Protein AF-A0A0K0DNY0-F1 (afdb_monomer_lite)

Foldseek 3Di:
DDPPPDPPLPLVVLPDLWDWDWDQDPVPGIDTDDIPPPPRDDDPVRRLVCSVQLDAPDCPPPDQKDKAKKKDFGPDLDDDPLLVVQQVFAQLLPHDRSRMDMGIYIDGHDDDPDPDCVVVVVVVVVVLSVQQSVQSSPADRDDAPDWGFGDGPNDTDTDHHHGNPDDPQDDDDDDDDRCVVSLVQSLLPPDHDPFEEISEDDCSDPCLVVQLDPPDQHGPYHYNYDDLVVCQSNVVHQKDFFDDDPPVPPDPDPDPPPQEDECPSDRPPDDGHMYGPDDDPDDDDPVLVVVVVVPDDSNSSSVVSNVVSVVVCVVVVVVVVVVDDDPVPDDPPDDPPPDDD

Sequence (341 aa):
MAGKDWPPWERFNEWVHSICVVTFDLELGQALEVIYPGDAVLSTQEKTNICYLAFPDSNSGTTKDANFHFRIRRGTAEMTPSQATLLERLSPSMSFDPRYLYGFVHFRQQKDPSIHFLPFCLWSSISRTYLACHDIDQWPSPCAGEQLSLPLLGFLLRIRIPCQADLPLDRHSVHERKVFLDALVSLITPLKYYNDYRPFFTIHDSEFKEYSAKGRAPPRVILGVTNPFFIKALDHWPHILKVGDTVESTDGHDRQEKTRRHWDGRTLDTKAGLYTHFKTFLNKDKSVAKKLLKGVQCNILRRHFLELTQSFMIPLERYLSSLMPLKKEMSPFKVRSYLFI

InterPro domains:
  IPR024224 DENND6 [PTHR13677] (183-334)
  IPR037516 Tripartite DENN domain [PS50211] (17-341)

Radius of gyration: 24.08 Å; chains: 1; bounding box: 80×44×73 Å

Structure (mmCIF, N/CA/C/O backbone):
data_AF-A0A0K0DNY0-F1
#
_entry.id   AF-A0A0K0DNY0-F1
#
loop_
_atom_site.group_PDB
_atom_site.id
_atom_site.type_symbol
_atom_site.label_atom_id
_atom_site.label_alt_id
_atom_site.label_comp_id
_atom_site.label_asym_id
_atom_site.label_entity_id
_atom_site.label_seq_id
_atom_site.pdbx_PDB_ins_code
_atom_site.Cartn_x
_atom_site.Cartn_y
_atom_site.Cartn_z
_atom_site.occupancy
_atom_site.B_iso_or_equiv
_atom_site.auth_seq_id
_atom_site.auth_comp_id
_atom_site.auth_asym_id
_atom_site.auth_atom_id
_atom_site.pdbx_PDB_model_num
ATOM 1 N N . MET A 1 1 ? -12.315 -7.360 -42.061 1.00 35.12 1 MET A N 1
ATOM 2 C CA . MET A 1 1 ? -12.331 -7.279 -40.586 1.00 35.12 1 MET A CA 1
ATOM 3 C C . MET A 1 1 ? -11.099 -6.490 -40.192 1.00 35.12 1 MET A C 1
ATOM 5 O O . MET A 1 1 ? -10.005 -7.010 -40.343 1.00 35.12 1 MET A O 1
ATOM 9 N N . ALA A 1 2 ? -11.259 -5.206 -39.867 1.00 37.22 2 ALA A N 1
ATOM 10 C CA . ALA A 1 2 ? -10.136 -4.355 -39.488 1.00 37.22 2 ALA A CA 1
ATOM 11 C C . ALA A 1 2 ? -9.551 -4.879 -38.171 1.00 37.22 2 ALA A C 1
ATOM 13 O O . ALA A 1 2 ? -10.283 -4.989 -37.185 1.00 37.22 2 ALA A O 1
ATOM 14 N N . GLY A 1 3 ? -8.273 -5.260 -38.180 1.00 41.81 3 GLY A N 1
ATOM 15 C CA . GLY A 1 3 ? -7.534 -5.506 -36.951 1.00 41.81 3 GLY A CA 1
ATOM 16 C C . GLY A 1 3 ? -7.571 -4.221 -36.137 1.00 41.81 3 GLY A C 1
ATOM 17 O O . GLY A 1 3 ? -7.207 -3.163 -36.643 1.00 41.81 3 GLY A O 1
ATOM 18 N N . LYS A 1 4 ? -8.098 -4.276 -34.912 1.00 43.81 4 LYS A N 1
ATOM 19 C CA . LYS A 1 4 ? -7.830 -3.212 -33.948 1.00 43.81 4 LYS A CA 1
ATOM 20 C C . LYS A 1 4 ? -6.340 -3.313 -33.642 1.00 43.81 4 LYS A C 1
ATOM 22 O O . LYS A 1 4 ? -5.958 -4.156 -32.835 1.00 43.81 4 LYS A O 1
ATOM 27 N N . ASP A 1 5 ? -5.531 -2.513 -34.329 1.00 51.44 5 ASP A N 1
ATOM 28 C CA . ASP A 1 5 ? -4.156 -2.251 -33.924 1.00 51.44 5 ASP A CA 1
ATOM 29 C C . ASP A 1 5 ? -4.243 -1.556 -32.567 1.00 51.44 5 ASP A C 1
ATOM 31 O O . ASP A 1 5 ? -4.587 -0.380 -32.450 1.00 51.44 5 ASP A O 1
ATOM 35 N N . TRP A 1 6 ? -4.086 -2.360 -31.526 1.00 51.22 6 TRP A N 1
ATOM 36 C CA . TRP A 1 6 ? -4.032 -1.903 -30.153 1.00 51.22 6 TRP A CA 1
ATOM 37 C C . TRP A 1 6 ? -2.743 -1.080 -30.003 1.00 51.22 6 TRP A C 1
ATOM 39 O O . TRP A 1 6 ? -1.699 -1.528 -30.493 1.00 51.22 6 TRP A O 1
ATOM 49 N N . PRO A 1 7 ? -2.769 0.120 -29.399 1.00 65.50 7 PRO A N 1
ATOM 50 C CA . PRO A 1 7 ? -1.541 0.807 -29.028 1.00 65.50 7 PRO A CA 1
ATOM 51 C C . PRO A 1 7 ? -0.632 -0.134 -28.214 1.00 65.50 7 PRO A C 1
ATOM 53 O O . PRO A 1 7 ? -1.125 -0.987 -27.466 1.00 65.50 7 PRO A O 1
ATOM 56 N N . PRO A 1 8 ? 0.698 -0.025 -28.380 1.00 72.50 8 PRO A N 1
ATOM 57 C CA . PRO A 1 8 ? 1.635 -0.921 -27.713 1.00 72.50 8 PRO A CA 1
ATOM 58 C C . PRO A 1 8 ? 1.414 -0.882 -26.194 1.00 72.50 8 PRO A C 1
ATOM 60 O O . PRO A 1 8 ? 1.200 0.189 -25.634 1.00 72.50 8 PRO A O 1
ATOM 63 N N . TRP A 1 9 ? 1.452 -2.046 -25.539 1.00 82.62 9 TRP A N 1
ATOM 64 C CA . TRP A 1 9 ? 1.353 -2.195 -24.078 1.00 82.62 9 TRP A CA 1
ATOM 65 C C . TRP A 1 9 ? 0.009 -1.833 -23.428 1.00 82.62 9 TRP A C 1
ATOM 67 O O . TRP A 1 9 ? -0.092 -1.811 -22.198 1.00 82.62 9 TRP A O 1
ATOM 77 N N . GLU A 1 10 ? -1.059 -1.559 -24.185 1.00 80.25 10 GLU A N 1
ATOM 78 C CA . GLU A 1 10 ? -2.330 -1.182 -23.551 1.00 80.25 10 GLU A CA 1
ATOM 79 C C . GLU A 1 10 ? -2.952 -2.359 -22.757 1.00 80.25 10 GLU A C 1
ATOM 81 O O . GLU A 1 10 ? -3.604 -2.112 -21.746 1.00 80.25 10 GLU A O 1
ATOM 86 N N . ARG A 1 11 ? -2.679 -3.633 -23.103 1.00 84.50 11 ARG A N 1
ATOM 87 C CA . ARG A 1 11 ? -3.141 -4.793 -22.306 1.00 84.50 11 ARG A CA 1
ATOM 88 C C . ARG A 1 11 ? -2.287 -4.996 -21.067 1.00 84.50 11 ARG A C 1
ATOM 90 O O . ARG A 1 11 ? -2.818 -5.304 -20.001 1.00 84.50 11 ARG A O 1
ATOM 97 N N . PHE A 1 12 ? -0.981 -4.768 -21.185 1.00 86.88 12 PHE A N 1
ATOM 98 C CA . PHE A 1 12 ? -0.081 -4.734 -20.040 1.00 86.88 12 PHE A CA 1
ATOM 99 C C . PHE A 1 12 ? -0.588 -3.756 -18.968 1.00 86.88 12 PHE A C 1
ATOM 101 O O . PHE A 1 12 ? -0.708 -4.138 -17.802 1.00 86.88 12 PHE A O 1
ATOM 108 N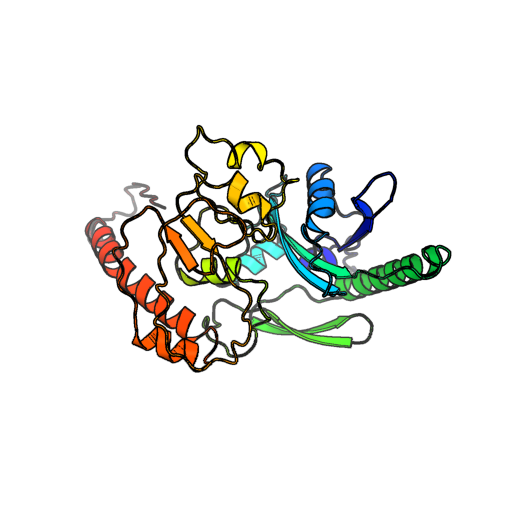 N . ASN A 1 13 ? -0.992 -2.548 -19.379 1.00 84.62 13 ASN A N 1
ATOM 109 C CA . ASN A 1 13 ? -1.492 -1.494 -18.489 1.00 84.62 13 ASN A CA 1
ATOM 110 C C . ASN A 1 13 ? -2.793 -1.854 -17.745 1.00 84.62 13 ASN A C 1
ATOM 112 O O . ASN A 1 13 ? -3.116 -1.226 -16.733 1.00 84.62 13 ASN A O 1
ATOM 116 N N . GLU A 1 14 ? -3.546 -2.861 -18.202 1.00 84.62 14 GLU A N 1
ATOM 117 C CA . GLU A 1 14 ? -4.713 -3.370 -17.468 1.00 84.62 14 GLU A CA 1
ATOM 118 C C . GLU A 1 14 ? -4.319 -4.203 -16.242 1.00 84.62 14 GLU A C 1
ATOM 120 O O . GLU A 1 14 ? -5.083 -4.279 -15.278 1.00 84.62 14 GLU A O 1
ATOM 125 N N . TRP A 1 15 ? -3.132 -4.812 -16.266 1.00 85.31 15 TRP A N 1
ATOM 126 C CA . TRP A 1 15 ? -2.630 -5.691 -15.211 1.00 85.31 15 TRP A CA 1
ATOM 127 C C . TRP A 1 15 ? -1.591 -5.016 -14.319 1.00 85.31 15 TRP A C 1
ATOM 129 O O . TRP A 1 15 ? -1.625 -5.178 -13.097 1.00 85.31 15 TRP A O 1
ATOM 139 N N . VAL A 1 16 ? -0.651 -4.285 -14.916 1.00 88.12 16 VAL A N 1
ATOM 140 C CA . VAL A 1 16 ? 0.508 -3.698 -14.238 1.00 88.12 16 VAL A CA 1
ATOM 141 C C . VAL A 1 16 ? 0.790 -2.321 -14.836 1.00 88.12 16 VAL A C 1
ATOM 143 O O . VAL A 1 16 ? 0.801 -2.165 -16.046 1.00 88.12 16 VAL A O 1
ATOM 146 N N . HIS A 1 17 ? 1.050 -1.313 -13.996 1.00 87.50 17 HIS A N 1
ATOM 147 C CA . HIS A 1 17 ? 1.423 0.028 -14.481 1.00 87.50 17 HIS A CA 1
ATOM 148 C C . HIS A 1 17 ? 2.841 0.050 -15.055 1.00 87.50 17 HIS A C 1
ATOM 150 O O . HIS A 1 17 ? 3.074 0.538 -16.153 1.00 87.50 17 HIS A O 1
ATOM 156 N N . SER A 1 18 ? 3.807 -0.470 -14.296 1.00 89.25 18 SER A N 1
ATOM 157 C CA . SER A 1 18 ? 5.187 -0.614 -14.749 1.00 89.25 18 SER A CA 1
ATOM 158 C C . SER A 1 18 ? 5.951 -1.635 -13.908 1.00 89.25 18 SER A C 1
ATOM 160 O O . SER A 1 18 ? 5.644 -1.852 -12.735 1.00 89.25 18 SER A O 1
ATOM 162 N N . ILE A 1 19 ? 6.995 -2.217 -14.490 1.00 89.88 19 ILE A N 1
ATOM 163 C CA . ILE A 1 19 ? 8.023 -2.991 -13.800 1.00 89.88 19 ILE A CA 1
ATOM 164 C C . ILE A 1 19 ? 9.296 -2.149 -13.763 1.00 89.88 19 ILE A C 1
ATOM 166 O O . ILE A 1 19 ? 9.781 -1.684 -14.793 1.00 89.88 19 ILE A O 1
ATOM 170 N N . CYS A 1 20 ? 9.831 -1.959 -12.562 1.00 89.62 20 CYS A N 1
ATOM 171 C CA . CYS A 1 20 ? 11.004 -1.133 -12.313 1.00 89.62 20 CYS A CA 1
ATOM 172 C C . CYS A 1 20 ? 12.161 -2.004 -11.816 1.00 89.62 20 CYS A C 1
ATOM 174 O O . CYS A 1 20 ? 11.976 -2.810 -10.903 1.00 89.62 20 CYS A O 1
ATOM 176 N N . VAL A 1 21 ? 13.353 -1.816 -12.383 1.00 87.00 21 VAL A N 1
ATOM 177 C CA . VAL A 1 21 ? 14.598 -2.410 -11.881 1.00 87.00 21 VAL A CA 1
ATOM 178 C C . VAL A 1 21 ? 15.378 -1.319 -11.166 1.00 87.00 21 VAL A C 1
ATOM 180 O O . VAL A 1 21 ? 15.741 -0.312 -11.775 1.00 87.00 21 VAL A O 1
ATOM 183 N N . VAL A 1 22 ? 15.596 -1.511 -9.868 1.00 87.25 22 VAL A N 1
ATOM 184 C CA . VAL A 1 22 ? 16.314 -0.565 -9.012 1.00 87.25 22 VAL A CA 1
ATOM 185 C C . VAL A 1 22 ? 17.598 -1.224 -8.527 1.00 87.25 22 VAL A C 1
ATOM 187 O O . VAL A 1 22 ? 17.572 -2.354 -8.034 1.00 87.25 22 VAL A O 1
ATOM 190 N N . THR A 1 23 ? 18.711 -0.516 -8.660 1.00 85.25 23 THR A N 1
ATOM 191 C CA . THR A 1 23 ? 20.039 -0.958 -8.237 1.00 85.25 23 THR A CA 1
ATOM 192 C C . THR A 1 23 ? 20.622 0.000 -7.206 1.00 85.25 23 THR A C 1
ATOM 194 O O . THR A 1 23 ? 20.075 1.072 -6.942 1.00 85.25 23 THR A O 1
ATOM 197 N N . PHE A 1 24 ? 21.691 -0.432 -6.540 1.00 82.38 24 PHE A N 1
ATOM 198 C CA . PHE A 1 24 ? 22.427 0.407 -5.603 1.00 82.38 24 PHE A CA 1
ATOM 199 C C . PHE A 1 24 ? 23.771 0.768 -6.223 1.00 82.38 24 PHE A C 1
ATOM 201 O O . PHE A 1 24 ? 24.639 -0.091 -6.378 1.00 82.38 24 PHE A O 1
ATOM 208 N N . ASP A 1 25 ? 23.911 2.034 -6.576 1.00 80.38 25 ASP A N 1
ATOM 209 C CA . ASP A 1 25 ? 25.139 2.640 -7.053 1.00 80.38 25 ASP A CA 1
ATOM 210 C C . ASP A 1 25 ? 25.939 3.192 -5.859 1.00 80.38 25 ASP A C 1
ATOM 212 O O . ASP A 1 25 ? 25.371 3.736 -4.910 1.00 80.38 25 ASP A O 1
ATOM 216 N N . LEU A 1 26 ? 27.264 3.029 -5.874 1.00 78.31 26 LEU A N 1
ATOM 217 C CA . LEU A 1 26 ? 28.122 3.457 -4.763 1.00 78.31 26 LEU A CA 1
ATOM 218 C C . LEU A 1 26 ? 28.234 4.985 -4.639 1.00 78.31 26 LEU A C 1
ATOM 220 O O . LEU A 1 26 ? 28.488 5.478 -3.541 1.00 78.31 26 LEU A O 1
ATOM 224 N N . GLU A 1 27 ? 28.054 5.723 -5.733 1.00 78.88 27 GLU A N 1
ATOM 225 C CA . GLU A 1 27 ? 28.153 7.183 -5.780 1.00 78.88 27 GLU A CA 1
ATOM 226 C C . GLU A 1 27 ? 26.778 7.845 -5.631 1.00 78.88 27 GLU A C 1
ATOM 228 O O . GLU A 1 27 ? 26.637 8.833 -4.909 1.00 78.88 27 GLU A O 1
ATOM 233 N N . LEU A 1 28 ? 25.756 7.290 -6.291 1.00 78.56 28 LEU A N 1
ATOM 234 C CA . LEU A 1 28 ? 24.411 7.875 -6.351 1.00 78.56 28 LEU A CA 1
ATOM 235 C C . LEU A 1 28 ? 23.431 7.292 -5.318 1.00 78.56 28 LEU A C 1
ATOM 237 O O . LEU A 1 28 ? 22.398 7.904 -5.042 1.00 78.56 28 LEU A O 1
ATOM 241 N N . GLY A 1 29 ? 23.737 6.134 -4.727 1.00 85.12 29 GLY A N 1
ATOM 242 C CA . GLY A 1 29 ? 22.826 5.406 -3.843 1.00 85.12 29 GLY A CA 1
ATOM 243 C C . GLY A 1 29 ? 21.784 4.597 -4.621 1.00 85.12 29 GLY A C 1
ATOM 244 O O . GLY A 1 29 ? 22.099 3.941 -5.610 1.00 85.12 29 GLY A O 1
ATOM 245 N N . GLN A 1 30 ? 20.526 4.590 -4.169 1.00 86.25 30 GLN A N 1
ATOM 246 C CA . GLN A 1 30 ? 19.455 3.852 -4.849 1.00 86.25 30 GLN A CA 1
ATOM 247 C C . GLN A 1 30 ? 19.096 4.517 -6.186 1.00 86.25 30 GLN A C 1
ATOM 249 O O . GLN A 1 30 ? 18.586 5.639 -6.207 1.00 86.25 30 GLN A O 1
ATOM 254 N N . ALA A 1 31 ? 19.294 3.808 -7.295 1.00 85.56 31 ALA A N 1
ATOM 255 C CA . ALA A 1 31 ? 19.065 4.322 -8.639 1.00 85.56 31 ALA A CA 1
ATOM 256 C C . ALA A 1 31 ? 18.079 3.447 -9.420 1.00 85.56 31 ALA A C 1
ATOM 258 O O . ALA A 1 31 ? 18.154 2.218 -9.415 1.00 85.56 31 ALA A O 1
ATOM 259 N N . LEU A 1 32 ? 17.142 4.099 -10.109 1.00 87.81 32 LEU A N 1
ATOM 260 C CA . LEU A 1 32 ? 16.224 3.443 -11.033 1.00 87.81 32 LEU A CA 1
ATOM 261 C C . LEU A 1 32 ? 16.936 3.248 -12.367 1.00 87.81 32 LEU A C 1
ATOM 263 O O . LEU A 1 32 ? 17.223 4.219 -13.063 1.00 87.81 32 LEU A O 1
ATOM 267 N N . GLU A 1 33 ? 17.212 1.999 -12.712 1.00 84.62 33 GLU A N 1
ATOM 268 C CA . GLU A 1 33 ? 18.006 1.658 -13.888 1.00 84.62 33 GLU A CA 1
ATOM 269 C C . GLU A 1 33 ? 17.116 1.444 -15.115 1.00 84.62 33 GLU A C 1
ATOM 271 O O . GLU A 1 33 ? 17.423 1.911 -16.210 1.00 84.62 33 GLU A O 1
ATOM 276 N N . VAL A 1 34 ? 15.979 0.764 -14.925 1.00 84.25 34 VAL A N 1
ATOM 277 C CA . VAL A 1 34 ? 15.068 0.405 -16.017 1.00 84.25 34 VAL A CA 1
ATOM 278 C C . VAL A 1 34 ? 13.613 0.551 -15.586 1.00 84.25 34 VAL A C 1
ATOM 280 O O . VAL A 1 34 ? 13.241 0.167 -14.476 1.00 84.25 34 VAL A O 1
ATOM 283 N N . ILE A 1 35 ? 12.786 1.062 -16.499 1.00 87.44 35 ILE A N 1
ATOM 284 C CA . ILE A 1 35 ? 11.325 1.100 -16.398 1.00 87.44 35 ILE A CA 1
ATOM 285 C C . ILE A 1 35 ? 10.760 0.391 -17.627 1.00 87.44 35 ILE A C 1
ATOM 287 O O . ILE A 1 35 ? 11.147 0.707 -18.751 1.00 87.44 35 ILE A O 1
ATOM 291 N N . TYR A 1 36 ? 9.851 -0.553 -17.403 1.00 85.69 36 TYR A N 1
ATOM 292 C CA . TYR A 1 36 ? 9.089 -1.222 -18.450 1.00 85.69 36 TYR A CA 1
ATOM 293 C C . TYR A 1 36 ? 7.580 -1.102 -18.202 1.00 85.69 36 TYR A C 1
ATOM 295 O O . TYR A 1 36 ? 7.162 -1.245 -17.055 1.00 85.69 36 TYR A O 1
ATOM 303 N N . PRO A 1 37 ? 6.758 -0.923 -19.246 1.00 84.94 37 PRO A N 1
ATOM 304 C CA . PRO A 1 37 ? 7.152 -0.614 -20.619 1.00 84.94 37 PRO A CA 1
ATOM 305 C C . PRO A 1 37 ? 7.788 0.788 -20.710 1.00 84.94 37 PRO A C 1
ATOM 307 O O . PRO A 1 37 ? 7.650 1.603 -19.801 1.00 84.94 37 PRO A O 1
ATOM 310 N N . GLY A 1 38 ? 8.589 1.045 -21.749 1.00 75.00 38 GLY A N 1
ATOM 311 C CA . GLY A 1 38 ? 9.420 2.261 -21.831 1.00 75.00 38 GLY A CA 1
ATOM 312 C C . GLY A 1 38 ? 8.628 3.572 -21.959 1.00 75.00 38 GLY A C 1
ATOM 313 O O . GLY A 1 38 ? 9.162 4.649 -21.709 1.00 75.00 38 GLY A O 1
ATOM 314 N N . ASP A 1 39 ? 7.356 3.475 -22.327 1.00 79.50 39 ASP A N 1
ATOM 315 C CA . ASP A 1 39 ? 6.362 4.545 -22.387 1.00 79.50 39 ASP A CA 1
ATOM 316 C C . ASP A 1 39 ? 5.593 4.735 -21.066 1.00 79.50 39 ASP A C 1
ATOM 318 O O . ASP A 1 39 ? 4.767 5.644 -20.962 1.00 79.50 39 ASP A O 1
ATOM 322 N N . ALA A 1 40 ? 5.878 3.931 -20.034 1.00 82.12 40 ALA A N 1
ATOM 323 C CA . ALA A 1 40 ? 5.255 4.081 -18.729 1.00 82.12 40 ALA A CA 1
ATOM 324 C C . ALA A 1 40 ? 5.568 5.457 -18.122 1.00 82.12 40 ALA A C 1
ATOM 326 O O . ALA A 1 40 ? 6.716 5.817 -17.833 1.00 82.12 40 ALA A O 1
ATOM 327 N N . VAL A 1 41 ? 4.511 6.231 -17.877 1.00 83.25 41 VAL A N 1
ATOM 328 C CA . VAL A 1 41 ? 4.621 7.573 -17.310 1.00 83.25 41 VAL A CA 1
ATOM 329 C C . VAL A 1 41 ? 4.679 7.475 -15.787 1.00 83.25 41 VAL A C 1
ATOM 331 O O . VAL A 1 41 ? 3.723 7.057 -15.133 1.00 83.25 41 VAL A O 1
ATOM 334 N N . LEU A 1 42 ? 5.816 7.880 -15.222 1.00 86.94 42 LEU A N 1
ATOM 335 C CA . LEU A 1 42 ? 6.022 8.072 -13.786 1.00 86.94 42 LEU A CA 1
ATOM 336 C C . LEU A 1 42 ? 6.604 9.467 -13.554 1.00 86.94 42 LEU A C 1
ATOM 338 O O . LEU A 1 42 ? 7.586 9.854 -14.198 1.00 86.94 42 LEU A O 1
ATOM 342 N N . SER A 1 43 ? 6.021 10.216 -12.623 1.00 89.06 43 SER A N 1
ATOM 343 C CA . SER A 1 43 ? 6.550 11.512 -12.198 1.00 89.06 43 SER A CA 1
ATOM 344 C C . SER A 1 43 ? 7.905 11.359 -11.502 1.00 89.06 43 SER A C 1
ATOM 346 O O . SER A 1 43 ? 8.241 10.301 -10.966 1.00 89.06 43 SER A O 1
ATOM 348 N N . THR A 1 44 ? 8.690 12.438 -11.459 1.00 88.69 44 THR A N 1
ATOM 349 C CA . THR A 1 44 ? 9.989 12.444 -10.768 1.00 88.69 44 THR A CA 1
ATOM 350 C C . THR A 1 44 ? 9.850 12.040 -9.299 1.00 88.69 44 THR A C 1
ATOM 352 O O . THR A 1 44 ? 10.656 11.260 -8.806 1.00 88.69 44 THR A O 1
ATOM 355 N N . GLN A 1 45 ? 8.794 12.497 -8.617 1.00 87.69 45 GLN A N 1
ATOM 356 C CA . GLN A 1 45 ? 8.542 12.129 -7.223 1.00 87.69 45 GLN A CA 1
ATOM 357 C C . GLN A 1 45 ? 8.211 10.638 -7.069 1.00 87.69 45 GLN A C 1
ATOM 359 O O . GLN A 1 45 ? 8.707 9.999 -6.145 1.00 87.69 45 GLN A O 1
ATOM 364 N N . GLU A 1 46 ? 7.405 10.066 -7.969 1.00 89.75 46 GLU A N 1
ATOM 365 C CA . GLU A 1 46 ? 7.081 8.633 -7.940 1.00 89.75 46 GLU A CA 1
ATOM 366 C C . GLU A 1 46 ? 8.329 7.779 -8.174 1.00 89.75 46 GLU A C 1
ATOM 368 O O . GLU A 1 46 ? 8.541 6.821 -7.436 1.00 89.75 46 GLU A O 1
ATOM 373 N N . LYS A 1 47 ? 9.196 8.158 -9.124 1.00 90.31 47 LYS A N 1
ATOM 374 C CA . LYS A 1 47 ? 10.481 7.475 -9.363 1.00 90.31 47 LYS A CA 1
ATOM 375 C C . LYS A 1 47 ? 11.361 7.486 -8.114 1.00 90.31 47 LYS A C 1
ATOM 377 O O . LYS A 1 47 ? 11.832 6.434 -7.695 1.00 90.31 47 LYS A O 1
ATOM 382 N N . THR A 1 48 ? 11.518 8.649 -7.484 1.00 89.50 48 THR A N 1
ATOM 383 C CA . THR A 1 48 ? 12.282 8.796 -6.238 1.00 89.50 48 THR A CA 1
ATOM 384 C C . THR A 1 48 ? 11.701 7.940 -5.110 1.00 89.50 48 THR A C 1
ATOM 386 O O . THR A 1 48 ? 12.440 7.223 -4.437 1.00 89.50 48 THR A O 1
ATOM 389 N N . ASN A 1 49 ? 10.377 7.953 -4.930 1.00 89.50 49 ASN A N 1
ATOM 390 C CA . ASN A 1 49 ? 9.714 7.137 -3.913 1.00 89.50 49 ASN A CA 1
ATOM 391 C C . ASN A 1 49 ? 9.912 5.636 -4.176 1.00 89.50 49 ASN A C 1
ATOM 393 O O . ASN A 1 49 ? 10.183 4.889 -3.241 1.00 89.50 49 ASN A O 1
ATOM 397 N N . ILE A 1 50 ? 9.818 5.192 -5.436 1.00 91.00 50 ILE A N 1
ATOM 398 C CA . ILE A 1 50 ? 10.077 3.797 -5.822 1.00 91.00 50 ILE A CA 1
ATOM 399 C C . ILE A 1 50 ? 11.515 3.403 -5.472 1.00 91.00 50 ILE A C 1
ATOM 401 O O . ILE A 1 50 ? 11.707 2.338 -4.893 1.00 91.00 50 ILE A O 1
ATOM 405 N N . CYS A 1 51 ? 12.512 4.249 -5.758 1.00 89.75 51 CYS A N 1
ATOM 406 C CA . CYS A 1 51 ? 13.909 3.960 -5.422 1.00 89.75 51 CYS A CA 1
ATOM 407 C C . CYS A 1 51 ? 14.113 3.735 -3.923 1.00 89.75 51 CYS A C 1
ATOM 409 O O . CYS A 1 51 ? 14.720 2.741 -3.530 1.00 89.75 51 CYS A O 1
ATOM 411 N N . TYR A 1 52 ? 13.595 4.635 -3.083 1.00 87.88 52 TYR A N 1
ATOM 412 C CA . TYR A 1 52 ? 13.774 4.527 -1.635 1.00 87.88 52 TYR A CA 1
ATOM 413 C C . TYR A 1 52 ? 12.985 3.365 -1.029 1.00 87.88 52 TYR A C 1
ATOM 415 O O . TYR A 1 52 ? 13.488 2.683 -0.141 1.00 87.88 52 TYR A O 1
ATOM 423 N N . LEU A 1 53 ? 11.783 3.088 -1.542 1.00 87.56 53 LEU A N 1
ATOM 424 C CA . LEU A 1 53 ? 10.931 2.004 -1.052 1.00 87.56 53 LEU A CA 1
ATOM 425 C C . LEU A 1 53 ? 11.299 0.631 -1.632 1.00 87.56 53 LEU A C 1
ATOM 427 O O . LEU A 1 53 ? 10.762 -0.369 -1.171 1.00 87.56 53 LEU A O 1
ATOM 431 N N . ALA A 1 54 ? 12.194 0.543 -2.619 1.00 86.75 54 ALA A N 1
ATOM 432 C CA . ALA A 1 54 ? 12.656 -0.734 -3.171 1.00 86.75 54 ALA A CA 1
ATOM 433 C C . ALA A 1 54 ? 13.654 -1.470 -2.256 1.00 86.75 54 ALA A C 1
ATOM 435 O O . ALA A 1 54 ? 13.905 -2.660 -2.452 1.00 86.75 54 ALA A O 1
ATOM 436 N N . PHE A 1 55 ? 14.210 -0.794 -1.247 1.00 82.88 55 PHE A N 1
ATOM 437 C CA . PHE A 1 55 ? 15.191 -1.368 -0.328 1.00 82.88 55 PHE A CA 1
ATOM 438 C C . PHE A 1 55 ? 14.620 -1.471 1.089 1.00 82.88 55 PHE A C 1
ATOM 440 O O . PHE A 1 55 ? 13.912 -0.572 1.542 1.00 82.88 55 PHE A O 1
ATOM 447 N N . PRO A 1 56 ? 14.924 -2.549 1.829 1.00 75.75 56 PRO A N 1
ATOM 448 C CA . PRO A 1 56 ? 14.572 -2.620 3.238 1.00 75.75 56 PRO A CA 1
ATOM 449 C C . PRO A 1 56 ? 15.397 -1.605 4.050 1.00 75.75 56 PRO A C 1
ATOM 451 O O . PRO A 1 56 ? 16.621 -1.587 3.965 1.00 75.75 56 PRO A O 1
ATOM 454 N N . ASP A 1 57 ? 14.745 -0.831 4.923 1.00 67.44 57 ASP A N 1
ATOM 455 C CA . ASP A 1 57 ? 15.390 0.171 5.797 1.00 67.44 57 ASP A CA 1
ATOM 456 C C . ASP A 1 57 ? 16.386 -0.420 6.813 1.00 67.44 57 ASP A C 1
ATOM 458 O O . ASP A 1 57 ? 17.068 0.302 7.545 1.00 67.44 57 ASP A O 1
ATOM 462 N N . SER A 1 58 ? 16.419 -1.743 6.974 1.00 61.94 58 SER A N 1
ATOM 463 C CA . SER A 1 58 ? 17.285 -2.416 7.938 1.00 61.94 58 SER A CA 1
ATOM 464 C C . SER A 1 58 ? 17.743 -3.759 7.391 1.00 61.94 58 SER A C 1
ATOM 466 O O . SER A 1 58 ? 16.949 -4.684 7.228 1.00 61.94 58 SER A O 1
ATOM 468 N N . ASN A 1 59 ? 19.050 -3.882 7.164 1.00 58.75 59 ASN A N 1
ATOM 469 C CA . ASN A 1 59 ? 19.702 -5.155 6.881 1.00 58.75 59 ASN A CA 1
ATOM 470 C C . ASN A 1 59 ? 19.819 -5.961 8.183 1.00 58.75 59 ASN A C 1
ATOM 472 O O . ASN A 1 59 ? 20.878 -6.007 8.810 1.00 58.75 59 ASN A O 1
ATOM 476 N N . SER A 1 60 ? 18.736 -6.609 8.618 1.00 52.59 60 SER A N 1
ATOM 477 C CA . SER A 1 60 ? 18.866 -7.728 9.555 1.00 52.59 60 SER A CA 1
ATOM 478 C C . SER A 1 60 ? 19.625 -8.825 8.805 1.00 52.59 60 SER A C 1
ATOM 480 O O . SER A 1 60 ? 19.056 -9.443 7.904 1.00 52.59 60 SER A O 1
ATOM 482 N N . GLY A 1 61 ? 20.920 -8.982 9.091 1.00 50.66 61 GLY A N 1
ATOM 483 C CA . GLY A 1 61 ? 21.930 -9.681 8.278 1.00 50.66 61 GLY A CA 1
ATOM 484 C C . GLY A 1 61 ? 21.751 -11.189 8.041 1.00 50.66 61 GLY A C 1
ATOM 485 O O . GLY A 1 61 ? 22.740 -11.911 7.981 1.00 50.66 61 GLY A O 1
ATOM 486 N N . THR A 1 62 ? 20.523 -11.687 7.912 1.00 47.69 62 THR A N 1
ATOM 487 C CA . THR A 1 62 ? 20.195 -13.114 7.803 1.00 47.69 62 THR A CA 1
ATOM 488 C C . THR A 1 62 ? 19.329 -13.450 6.583 1.00 47.69 62 THR A C 1
ATOM 490 O O . THR A 1 62 ? 19.262 -14.618 6.209 1.00 47.69 62 THR A O 1
ATOM 493 N N . THR A 1 63 ? 18.715 -12.474 5.900 1.00 53.06 63 THR A N 1
ATOM 494 C CA . THR A 1 63 ? 17.813 -12.770 4.769 1.00 53.06 63 THR A CA 1
ATOM 495 C C . THR A 1 63 ? 18.390 -12.263 3.452 1.00 53.06 63 THR A C 1
ATOM 497 O O . THR A 1 63 ? 18.435 -11.061 3.222 1.00 53.06 63 THR A O 1
ATOM 500 N N . LYS A 1 64 ? 18.829 -13.190 2.590 1.00 63.06 64 LYS A N 1
ATOM 501 C CA . LYS A 1 64 ? 19.370 -12.871 1.258 1.00 63.06 64 LYS A CA 1
ATOM 502 C C . LYS A 1 64 ? 18.294 -12.350 0.299 1.00 63.06 64 LYS A C 1
ATOM 504 O O . LYS A 1 64 ? 18.579 -11.433 -0.451 1.00 63.06 64 LYS A O 1
ATOM 509 N N . ASP A 1 65 ? 17.064 -12.863 0.377 1.00 71.44 65 ASP A N 1
ATOM 510 C CA . ASP A 1 65 ? 15.956 -12.460 -0.500 1.00 71.44 65 ASP A CA 1
ATOM 511 C C . ASP A 1 65 ? 14.757 -11.988 0.343 1.00 71.44 65 ASP A C 1
ATOM 513 O O . ASP A 1 65 ? 14.308 -12.684 1.256 1.00 71.44 65 ASP A O 1
ATOM 517 N N . ALA A 1 66 ? 14.207 -10.812 0.044 1.00 74.44 66 ALA A N 1
ATOM 518 C CA . ALA A 1 66 ? 13.073 -10.238 0.754 1.00 74.44 66 ALA A CA 1
ATOM 519 C C . ALA A 1 66 ? 11.972 -9.800 -0.215 1.00 74.44 66 ALA A C 1
ATOM 521 O O . ALA A 1 66 ? 12.147 -8.890 -1.013 1.00 74.44 66 ALA A O 1
ATOM 522 N N . ASN A 1 67 ? 10.791 -10.398 -0.071 1.00 78.19 67 ASN A N 1
ATOM 523 C CA . ASN A 1 67 ? 9.574 -9.889 -0.704 1.00 78.19 67 ASN A CA 1
ATOM 524 C C . ASN A 1 67 ? 8.876 -8.924 0.239 1.00 78.19 67 ASN A C 1
ATOM 526 O O . ASN A 1 67 ? 8.792 -9.234 1.424 1.00 78.19 67 ASN A O 1
ATOM 530 N N . PHE A 1 68 ? 8.368 -7.803 -0.239 1.00 78.19 68 PHE A N 1
ATOM 531 C CA . PHE A 1 68 ? 7.482 -6.924 0.523 1.00 78.19 68 PHE A CA 1
ATOM 532 C C . PHE A 1 68 ? 6.695 -6.049 -0.448 1.00 78.19 68 PHE A C 1
ATOM 534 O O . PHE A 1 68 ? 6.904 -6.113 -1.655 1.00 78.19 68 PHE A O 1
ATOM 541 N N . HIS A 1 69 ? 5.747 -5.275 0.059 1.00 83.94 69 HIS A N 1
ATOM 542 C CA . HIS A 1 69 ? 4.987 -4.360 -0.773 1.00 83.94 69 HIS A CA 1
ATOM 543 C C . HIS A 1 69 ? 4.922 -2.992 -0.101 1.00 83.94 69 HIS A C 1
ATOM 545 O O . HIS A 1 69 ? 5.006 -2.875 1.123 1.00 83.94 69 HIS A O 1
ATOM 551 N N . PHE A 1 70 ? 4.771 -1.962 -0.916 1.00 86.44 70 PHE A N 1
ATOM 552 C CA . PHE A 1 70 ? 4.612 -0.591 -0.470 1.00 86.44 70 PHE A CA 1
ATOM 553 C C . PHE A 1 70 ? 3.431 0.052 -1.184 1.00 86.44 70 PHE A C 1
ATOM 555 O O . PHE A 1 70 ? 2.903 -0.460 -2.175 1.00 86.44 70 PHE A O 1
ATOM 562 N N . ARG A 1 71 ? 3.023 1.210 -0.674 1.00 87.50 71 ARG A N 1
ATOM 563 C CA . ARG A 1 71 ? 1.963 2.014 -1.268 1.00 87.50 71 ARG A CA 1
ATOM 564 C C . ARG A 1 71 ? 2.404 3.467 -1.347 1.00 87.50 71 ARG A C 1
ATOM 566 O O . ARG A 1 71 ? 2.730 4.054 -0.317 1.00 87.50 71 ARG A O 1
ATOM 573 N N . ILE A 1 72 ? 2.374 4.042 -2.546 1.00 88.19 72 ILE A N 1
ATOM 574 C CA . ILE A 1 72 ? 2.707 5.452 -2.786 1.00 88.19 72 ILE A CA 1
ATOM 575 C C . ILE A 1 72 ? 1.499 6.201 -3.320 1.00 88.19 72 ILE A C 1
ATOM 577 O O . ILE A 1 72 ? 0.680 5.647 -4.049 1.00 88.19 72 ILE A O 1
ATOM 581 N N . ARG A 1 73 ? 1.379 7.472 -2.948 1.00 85.38 73 ARG A N 1
ATOM 582 C CA . ARG A 1 73 ? 0.348 8.357 -3.484 1.00 85.38 73 ARG A CA 1
ATOM 583 C C . ARG A 1 73 ? 0.729 8.783 -4.902 1.00 85.38 73 ARG A C 1
ATOM 585 O O . ARG A 1 73 ? 1.876 9.154 -5.139 1.00 85.38 73 ARG A O 1
ATOM 592 N N . ARG A 1 74 ? -0.239 8.743 -5.816 1.00 84.19 74 ARG A N 1
ATOM 593 C CA . ARG A 1 74 ? -0.081 9.194 -7.201 1.00 84.19 74 ARG A CA 1
ATOM 594 C C . ARG A 1 74 ? -0.199 10.702 -7.309 1.00 84.19 74 ARG A C 1
ATOM 596 O O . ARG A 1 74 ? -0.968 11.324 -6.572 1.00 84.19 74 ARG A O 1
ATOM 603 N N . GLY A 1 75 ? 0.510 11.267 -8.282 1.00 72.75 75 GLY A N 1
ATOM 604 C CA . GLY A 1 75 ? 0.309 12.659 -8.693 1.00 72.75 75 GLY A CA 1
ATOM 605 C C . GLY A 1 75 ? -1.020 12.883 -9.427 1.00 72.75 75 GLY A C 1
ATOM 606 O O . GLY A 1 75 ? -1.597 13.964 -9.336 1.00 72.75 75 GLY A O 1
ATOM 607 N N . THR A 1 76 ? -1.531 11.851 -10.109 1.00 73.81 76 THR A N 1
ATOM 608 C CA . THR A 1 76 ? -2.801 11.864 -10.852 1.00 73.81 76 THR A CA 1
ATOM 609 C C . THR A 1 76 ? -3.810 10.879 -10.259 1.00 73.81 76 THR A C 1
ATOM 611 O O . THR A 1 76 ? -3.444 9.803 -9.787 1.00 73.81 76 THR A O 1
ATOM 614 N N . ALA A 1 77 ? -5.091 11.248 -10.287 1.00 67.75 77 ALA A N 1
ATOM 615 C CA . ALA A 1 77 ? -6.204 10.391 -9.877 1.00 67.75 77 ALA A CA 1
ATOM 616 C C . ALA A 1 77 ? -6.925 9.739 -11.073 1.00 67.75 77 ALA A C 1
ATOM 618 O O . ALA A 1 77 ? -7.995 9.161 -10.892 1.00 67.75 77 ALA A O 1
ATOM 619 N N . GLU A 1 78 ? -6.373 9.848 -12.285 1.00 69.25 78 GLU A N 1
ATOM 620 C CA . GLU A 1 78 ? -6.982 9.264 -13.478 1.00 69.25 78 GLU A CA 1
ATOM 621 C C . GLU A 1 78 ? -6.983 7.730 -13.402 1.00 69.25 78 GLU A C 1
ATOM 623 O O . GLU A 1 78 ? -5.951 7.077 -13.198 1.00 69.25 78 GLU A O 1
ATOM 628 N N . MET A 1 79 ? -8.186 7.171 -13.542 1.00 70.88 79 MET A N 1
ATOM 629 C CA . MET A 1 79 ? -8.439 5.738 -13.636 1.00 70.88 79 MET A CA 1
ATOM 630 C C . MET A 1 79 ? -8.548 5.333 -15.095 1.00 70.88 79 MET A C 1
ATOM 632 O O . MET A 1 79 ? -9.223 6.005 -15.877 1.00 70.88 79 MET A O 1
ATOM 636 N N . THR A 1 80 ? -7.959 4.193 -15.449 1.00 73.38 80 THR A N 1
ATOM 637 C CA . THR A 1 80 ? -8.231 3.593 -16.756 1.00 73.38 80 THR A CA 1
ATOM 638 C C . THR A 1 80 ? -9.658 3.016 -16.786 1.00 73.38 80 THR A C 1
ATOM 640 O O . THR A 1 80 ? -10.188 2.600 -15.748 1.00 73.38 80 THR A O 1
ATOM 643 N N . PRO A 1 81 ? -10.310 2.941 -17.961 1.00 72.75 81 PRO A N 1
ATOM 644 C CA . PRO A 1 81 ? -11.640 2.333 -18.083 1.00 72.75 81 PRO A CA 1
ATOM 645 C C . PRO A 1 81 ? -11.698 0.874 -17.591 1.00 72.75 81 PRO A C 1
ATOM 647 O O . PRO A 1 81 ? -12.693 0.445 -16.999 1.00 72.75 81 PRO A O 1
ATOM 650 N N . SER A 1 82 ? -10.611 0.118 -17.781 1.00 69.88 82 SER A N 1
ATOM 651 C CA . SER A 1 82 ? -10.462 -1.256 -17.291 1.00 69.88 82 SER A CA 1
ATOM 652 C C . SER A 1 82 ? -10.420 -1.323 -15.761 1.00 69.88 82 SER A C 1
ATOM 654 O O . SER A 1 82 ? -11.114 -2.147 -15.164 1.00 69.88 82 SER A O 1
ATOM 656 N N . GLN A 1 83 ? -9.707 -0.400 -15.106 1.00 76.75 83 GLN A N 1
ATOM 657 C CA . GLN A 1 83 ? -9.690 -0.278 -13.644 1.00 76.75 83 GLN A CA 1
ATOM 658 C C . GLN A 1 83 ? -11.070 0.056 -13.072 1.00 76.75 83 GLN A C 1
ATOM 660 O O . GLN A 1 83 ? -11.456 -0.515 -12.053 1.00 76.75 83 GLN A O 1
ATOM 665 N N . ALA A 1 84 ? -11.822 0.950 -13.722 1.00 78.75 84 ALA A N 1
ATOM 666 C CA . ALA A 1 84 ? -13.182 1.289 -13.304 1.00 78.75 84 ALA A CA 1
ATOM 667 C C . ALA A 1 84 ? -14.114 0.068 -13.386 1.00 78.75 84 ALA A C 1
ATOM 669 O O . ALA A 1 84 ? -14.796 -0.258 -12.417 1.00 78.75 84 ALA A O 1
ATOM 670 N N . THR A 1 85 ? -14.055 -0.669 -14.499 1.00 76.94 85 THR A N 1
ATOM 671 C CA . THR A 1 85 ? -14.855 -1.887 -14.708 1.00 76.94 85 THR A CA 1
ATOM 672 C C . THR A 1 85 ? -14.498 -2.990 -13.708 1.00 76.94 85 THR A C 1
ATOM 674 O O . THR A 1 85 ? -15.379 -3.681 -13.195 1.00 76.94 85 THR A O 1
ATOM 677 N N . LEU A 1 86 ? -13.207 -3.166 -13.401 1.00 74.25 86 LEU A N 1
ATOM 678 C CA . LEU A 1 86 ? -12.760 -4.113 -12.381 1.00 74.25 86 LEU A CA 1
ATOM 679 C C . LEU A 1 86 ? -13.306 -3.714 -11.005 1.00 74.25 86 LEU A C 1
ATOM 681 O O . LEU A 1 86 ? -13.851 -4.554 -10.293 1.00 74.25 86 LEU A O 1
ATOM 685 N N . LEU A 1 87 ? -13.200 -2.431 -10.647 1.00 77.38 87 LEU A N 1
ATOM 686 C CA . LEU A 1 87 ? -13.640 -1.907 -9.356 1.00 77.38 87 LEU A CA 1
ATOM 687 C C . LEU A 1 87 ? -15.140 -2.122 -9.116 1.00 77.38 87 LEU A C 1
ATOM 689 O O . LEU A 1 87 ? -15.519 -2.473 -8.002 1.00 77.38 87 LEU A O 1
ATOM 693 N N . GLU A 1 88 ? -15.974 -1.975 -10.149 1.00 77.25 88 GLU A N 1
ATOM 694 C CA . GLU A 1 88 ? -17.416 -2.258 -10.078 1.00 77.25 88 GLU A CA 1
ATOM 695 C C . GLU A 1 88 ? -17.731 -3.730 -9.772 1.00 77.25 88 GLU A C 1
ATOM 697 O O . GLU A 1 88 ? -18.768 -4.030 -9.183 1.00 77.25 88 GLU A O 1
ATOM 702 N N . ARG A 1 89 ? -16.846 -4.658 -10.156 1.00 73.44 89 ARG A N 1
ATOM 703 C CA . ARG A 1 89 ? -17.033 -6.107 -9.966 1.00 73.44 89 ARG A CA 1
ATOM 704 C C . ARG A 1 89 ? -16.399 -6.649 -8.682 1.00 73.44 89 ARG A C 1
ATOM 706 O O . ARG A 1 89 ? -16.690 -7.781 -8.278 1.00 73.44 89 ARG A O 1
ATOM 713 N N . LEU A 1 90 ? -15.514 -5.877 -8.053 1.00 71.44 90 LEU A N 1
ATOM 714 C CA . LEU A 1 90 ? -14.846 -6.244 -6.806 1.00 71.44 90 LEU A CA 1
ATOM 715 C C . LEU A 1 90 ? -15.746 -5.983 -5.590 1.00 71.44 90 LEU A C 1
ATOM 717 O O . LEU A 1 90 ? -16.508 -5.020 -5.537 1.00 71.44 90 LEU A O 1
ATOM 721 N N . SER A 1 91 ? -15.607 -6.811 -4.551 1.00 63.56 91 SER A N 1
ATOM 722 C CA . SER A 1 91 ? -16.205 -6.530 -3.240 1.00 63.56 91 SER A CA 1
ATOM 723 C C . SER A 1 91 ? -15.688 -5.195 -2.683 1.00 63.56 91 SER A C 1
ATOM 725 O O . SER A 1 91 ? -14.485 -4.935 -2.782 1.00 63.56 91 SER A O 1
ATOM 727 N N . PRO A 1 92 ? -16.508 -4.394 -1.970 1.00 60.16 92 PRO A N 1
ATOM 728 C CA . PRO A 1 92 ? -16.037 -3.190 -1.272 1.00 60.16 92 PRO A CA 1
ATOM 729 C C . PRO A 1 92 ? -14.844 -3.455 -0.338 1.00 60.16 92 PRO A C 1
ATOM 731 O O . PRO A 1 92 ? -13.959 -2.610 -0.190 1.00 60.16 92 PRO A O 1
ATOM 734 N N . SER A 1 93 ? -14.787 -4.667 0.225 1.00 53.34 93 SER A N 1
ATOM 735 C CA . SER A 1 93 ? -13.712 -5.181 1.080 1.00 53.34 93 SER A CA 1
ATOM 736 C C . SER A 1 93 ? -12.388 -5.468 0.361 1.00 53.34 93 SER A C 1
ATOM 738 O O . SER A 1 93 ? -11.387 -5.714 1.027 1.00 53.34 93 SER A O 1
ATOM 740 N N . MET A 1 94 ? -12.374 -5.478 -0.974 1.00 60.31 94 MET A N 1
ATOM 741 C CA . MET A 1 94 ? -11.198 -5.744 -1.815 1.00 60.31 94 MET A CA 1
ATOM 742 C C . MET A 1 94 ? -10.975 -4.641 -2.862 1.00 60.31 94 MET A C 1
ATOM 744 O O . MET A 1 94 ? -10.206 -4.826 -3.801 1.00 60.31 94 MET A O 1
ATOM 748 N N . SER A 1 95 ? -11.633 -3.486 -2.701 1.00 65.00 95 SER A N 1
ATOM 749 C CA . SER A 1 95 ? -11.409 -2.323 -3.563 1.00 65.00 95 SER A CA 1
ATOM 750 C C . SER A 1 95 ? -10.004 -1.745 -3.366 1.00 65.00 95 SER A C 1
ATOM 752 O O . SER A 1 95 ? -9.541 -1.596 -2.234 1.00 65.00 95 SER A O 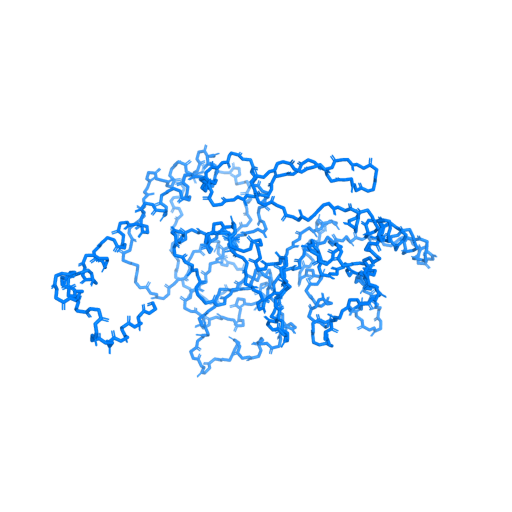1
ATOM 754 N N . PHE A 1 96 ? -9.340 -1.373 -4.459 1.00 73.06 96 PHE A N 1
ATOM 755 C CA . PHE A 1 96 ? -8.115 -0.574 -4.416 1.00 73.06 96 PHE A CA 1
ATOM 756 C C . PHE A 1 96 ? -8.454 0.918 -4.553 1.00 73.06 96 PHE A C 1
ATOM 758 O O . PHE A 1 96 ? -9.508 1.282 -5.080 1.00 73.06 96 PHE A O 1
ATOM 765 N N . ASP A 1 97 ? -7.596 1.795 -4.024 1.00 76.56 97 ASP A N 1
ATOM 766 C CA . ASP A 1 97 ? -7.760 3.245 -4.169 1.00 76.56 97 ASP A CA 1
ATOM 767 C C . ASP A 1 97 ? -6.964 3.728 -5.394 1.00 76.56 97 ASP A C 1
ATOM 769 O O . ASP A 1 97 ? -5.737 3.602 -5.397 1.00 76.56 97 ASP A O 1
ATOM 773 N N . PRO A 1 98 ? -7.619 4.297 -6.423 1.00 77.06 98 PRO A N 1
ATOM 774 C CA . PRO A 1 98 ? -6.955 4.722 -7.657 1.00 77.06 98 PRO A CA 1
ATOM 775 C C . PRO A 1 98 ? -5.959 5.869 -7.458 1.00 77.06 98 PRO A C 1
ATOM 777 O O . PRO A 1 98 ? -5.120 6.120 -8.324 1.00 77.06 98 PRO A O 1
ATOM 780 N N . ARG A 1 99 ? -6.023 6.559 -6.312 1.00 83.19 99 ARG A N 1
ATOM 781 C CA . ARG A 1 99 ? -5.094 7.633 -5.931 1.00 83.19 99 ARG A CA 1
ATOM 782 C C . ARG A 1 99 ? -3.743 7.104 -5.453 1.00 83.19 99 ARG A C 1
ATOM 784 O O . ARG A 1 99 ? -2.863 7.902 -5.132 1.00 83.19 99 ARG A O 1
ATOM 791 N N . TYR A 1 100 ? -3.579 5.787 -5.364 1.00 86.50 100 TYR A N 1
ATOM 792 C CA . TYR A 1 100 ? -2.361 5.149 -4.893 1.00 86.50 100 TYR A CA 1
ATOM 793 C C . TYR A 1 100 ? -1.845 4.127 -5.910 1.00 86.50 100 TYR A C 1
ATOM 795 O O . TYR A 1 100 ? -2.620 3.443 -6.572 1.00 86.50 100 TYR A O 1
ATOM 803 N N . LEU A 1 101 ? -0.521 4.010 -6.009 1.00 87.12 101 LEU A N 1
ATOM 804 C CA . LEU A 1 101 ? 0.146 2.877 -6.646 1.00 87.12 101 LEU A CA 1
ATOM 805 C C . LEU A 1 101 ? 0.565 1.889 -5.568 1.00 87.12 101 LEU A C 1
ATOM 807 O O . LEU A 1 101 ? 1.089 2.270 -4.515 1.00 87.12 101 LEU A O 1
ATOM 811 N N . TYR A 1 102 ? 0.353 0.617 -5.866 1.00 87.38 102 TYR A N 1
ATOM 812 C CA . TYR A 1 102 ? 0.755 -0.498 -5.028 1.00 87.38 102 TYR A CA 1
ATOM 813 C C . TYR A 1 102 ? 1.975 -1.142 -5.680 1.00 87.38 102 TYR A C 1
ATOM 815 O O . TYR A 1 102 ? 1.891 -1.645 -6.798 1.00 87.38 102 TYR A O 1
ATOM 823 N N . GLY A 1 103 ? 3.118 -1.073 -5.003 1.00 87.44 103 GLY A N 1
ATOM 824 C CA . GLY A 1 103 ? 4.371 -1.645 -5.480 1.00 87.44 103 GLY A CA 1
ATOM 825 C C . GLY A 1 103 ? 4.644 -2.972 -4.793 1.00 87.44 103 GLY A C 1
ATOM 826 O O . GLY A 1 103 ? 4.598 -3.045 -3.567 1.00 87.44 103 GLY A O 1
ATOM 827 N N . PHE A 1 104 ? 4.946 -4.011 -5.567 1.00 87.94 104 PHE A N 1
ATOM 828 C CA . PHE A 1 104 ? 5.476 -5.269 -5.046 1.00 87.94 104 PHE A CA 1
ATOM 829 C C . PHE A 1 104 ? 6.979 -5.325 -5.309 1.00 87.94 104 PHE A C 1
ATOM 831 O O . PHE A 1 104 ? 7.425 -5.121 -6.436 1.00 87.94 104 PHE A O 1
ATOM 838 N N . VAL A 1 105 ? 7.755 -5.602 -4.267 1.00 85.00 105 VAL A N 1
ATOM 839 C CA . VAL A 1 105 ? 9.216 -5.605 -4.302 1.00 85.00 105 VAL A CA 1
ATOM 840 C C . VAL A 1 105 ? 9.722 -7.016 -4.074 1.00 85.00 105 VAL A C 1
ATOM 842 O O . VAL A 1 105 ? 9.404 -7.643 -3.063 1.00 85.00 105 VAL A O 1
ATOM 845 N N . HIS A 1 106 ? 10.557 -7.482 -4.999 1.00 83.94 106 HIS A N 1
ATOM 846 C CA . HIS A 1 106 ? 11.417 -8.643 -4.818 1.00 83.94 106 HIS A CA 1
ATOM 847 C C . HIS A 1 106 ? 12.860 -8.153 -4.678 1.00 83.94 106 HIS A C 1
ATOM 849 O O . HIS A 1 106 ? 13.527 -7.859 -5.668 1.00 83.94 106 HIS A O 1
ATOM 855 N N . PHE A 1 107 ? 13.328 -8.024 -3.440 1.00 79.88 107 PHE A N 1
ATOM 856 C CA . PHE A 1 107 ? 14.688 -7.603 -3.132 1.00 79.88 107 PHE A CA 1
ATOM 857 C C . PHE A 1 107 ? 15.602 -8.823 -3.018 1.00 79.88 107 PHE A C 1
ATOM 859 O O . PHE A 1 107 ? 15.281 -9.773 -2.305 1.00 79.88 107 PHE A O 1
ATOM 866 N N . ARG A 1 108 ? 16.762 -8.780 -3.676 1.00 75.19 108 ARG A N 1
ATOM 867 C CA . ARG A 1 108 ? 17.805 -9.805 -3.579 1.00 75.19 108 ARG A CA 1
ATOM 868 C C . ARG A 1 108 ? 19.134 -9.153 -3.216 1.00 75.19 108 ARG A C 1
ATOM 870 O O . ARG A 1 108 ? 19.650 -8.320 -3.953 1.00 75.19 108 ARG A O 1
ATOM 877 N N . GLN A 1 109 ? 19.713 -9.589 -2.107 1.00 71.25 109 GLN A N 1
ATOM 878 C CA . GLN A 1 109 ? 21.043 -9.228 -1.647 1.00 71.25 109 GLN A CA 1
ATOM 879 C C . GLN A 1 109 ? 22.037 -10.313 -2.063 1.00 71.25 109 GLN A C 1
ATOM 881 O O . GLN A 1 109 ? 22.143 -11.376 -1.445 1.00 71.25 109 GLN A O 1
ATOM 886 N N . GLN A 1 110 ? 22.804 -10.033 -3.111 1.00 64.12 110 GLN A N 1
ATOM 887 C CA . GLN A 1 110 ? 23.898 -10.894 -3.544 1.00 64.12 110 GLN A CA 1
ATOM 888 C C . GLN A 1 110 ? 25.224 -10.375 -2.964 1.00 64.12 110 GLN A C 1
ATOM 890 O O . GLN A 1 110 ? 25.537 -9.195 -3.084 1.00 64.12 110 GLN A O 1
ATOM 895 N N . LYS A 1 111 ? 26.000 -11.246 -2.302 1.00 50.00 111 LYS A N 1
ATOM 896 C CA . LYS A 1 111 ? 27.356 -10.920 -1.824 1.00 50.00 111 LYS A CA 1
ATOM 897 C C . LYS A 1 111 ? 28.335 -11.041 -2.991 1.00 50.00 111 LYS A C 1
ATOM 899 O O . LYS A 1 111 ? 28.318 -12.062 -3.674 1.00 50.00 111 LYS A O 1
ATOM 904 N N . ASP A 1 112 ? 29.173 -10.030 -3.187 1.00 48.28 112 ASP A N 1
ATOM 905 C CA . ASP A 1 112 ? 30.101 -9.940 -4.316 1.00 48.28 112 ASP A CA 1
ATOM 906 C C . ASP A 1 112 ? 31.401 -10.745 -4.078 1.00 48.28 112 ASP A C 1
ATOM 908 O O . ASP A 1 112 ? 32.063 -10.517 -3.060 1.00 48.28 112 ASP A O 1
ATOM 912 N N . PRO A 1 113 ? 31.787 -11.691 -4.960 1.00 49.53 113 PRO A N 1
ATOM 913 C CA . PRO A 1 113 ? 33.102 -12.326 -4.944 1.00 49.53 113 PRO A CA 1
ATOM 914 C C . PRO A 1 113 ? 34.087 -11.813 -6.021 1.00 49.53 113 PRO A C 1
ATOM 916 O O . PRO A 1 113 ? 35.214 -12.297 -6.050 1.00 49.53 113 PRO A O 1
ATOM 919 N N . SER A 1 114 ? 33.709 -10.897 -6.921 1.00 50.31 114 SER A N 1
ATOM 920 C CA . SER A 1 114 ? 34.599 -10.205 -7.880 1.00 50.31 114 SER A CA 1
ATOM 921 C C . SER A 1 114 ? 33.781 -9.253 -8.767 1.00 50.31 114 SER A C 1
ATOM 923 O O . SER A 1 114 ? 33.059 -9.691 -9.665 1.00 50.31 114 SER A O 1
ATOM 925 N N . ILE A 1 115 ? 33.922 -7.943 -8.553 1.00 49.53 115 ILE A N 1
ATOM 926 C CA . ILE A 1 115 ? 33.266 -6.870 -9.319 1.00 49.53 115 ILE A CA 1
ATOM 927 C C . ILE A 1 115 ? 33.748 -6.896 -10.788 1.00 49.53 115 ILE A C 1
ATOM 929 O O . ILE A 1 115 ? 34.639 -6.146 -11.158 1.00 49.53 115 ILE A O 1
ATOM 933 N N . HIS A 1 116 ? 33.189 -7.777 -11.628 1.00 44.47 116 HIS A N 1
ATOM 934 C CA . HIS A 1 116 ? 33.279 -7.738 -13.104 1.00 44.47 116 HIS A CA 1
ATOM 935 C C . HIS A 1 116 ? 32.056 -8.354 -13.827 1.00 44.47 116 HIS A C 1
ATOM 937 O O . HIS A 1 116 ? 31.915 -8.174 -15.034 1.00 44.47 116 HIS A O 1
ATOM 943 N N . PHE A 1 117 ? 31.129 -9.033 -13.132 1.00 48.34 117 PHE A N 1
ATOM 944 C CA . PHE A 1 117 ? 29.990 -9.739 -13.760 1.00 48.34 117 PHE A CA 1
ATOM 945 C C . PHE A 1 117 ? 28.620 -9.035 -13.655 1.00 48.34 117 PHE A C 1
ATOM 947 O O . PHE A 1 117 ? 27.592 -9.630 -13.984 1.00 48.34 117 PHE A O 1
ATOM 954 N N . LEU A 1 118 ? 28.577 -7.760 -13.257 1.00 49.75 118 LEU A N 1
ATOM 955 C CA . LEU A 1 118 ? 27.338 -6.965 -13.236 1.00 49.75 118 LEU A CA 1
ATOM 956 C C . LEU A 1 118 ? 26.641 -6.850 -14.613 1.00 49.75 118 LEU A C 1
ATOM 958 O O . LEU A 1 118 ? 25.426 -7.051 -14.651 1.00 49.75 118 LEU A O 1
ATOM 962 N N . PRO A 1 119 ? 27.342 -6.645 -15.752 1.00 52.47 119 PRO A N 1
ATOM 963 C CA . PRO A 1 119 ? 26.676 -6.432 -17.041 1.00 52.47 119 PRO A CA 1
ATOM 964 C C . PRO A 1 119 ? 25.858 -7.639 -17.504 1.00 52.47 119 PRO A C 1
ATOM 966 O O . PRO A 1 119 ? 24.760 -7.485 -18.025 1.00 52.47 119 PRO A O 1
ATOM 969 N N . PHE A 1 120 ? 26.366 -8.856 -17.289 1.00 49.62 120 PHE A N 1
ATOM 970 C CA . PHE A 1 120 ? 25.705 -10.079 -17.746 1.00 49.62 120 PHE A CA 1
ATOM 971 C C . PHE A 1 120 ? 24.469 -10.420 -16.900 1.00 49.62 120 PHE A C 1
ATOM 973 O O . PHE A 1 120 ? 23.425 -10.790 -17.439 1.00 49.62 120 PHE A O 1
ATOM 980 N N . CYS A 1 121 ? 24.554 -10.253 -15.577 1.00 51.19 121 CYS A N 1
ATOM 981 C CA . CYS A 1 121 ? 23.422 -10.459 -14.669 1.00 51.19 121 CYS A CA 1
ATOM 982 C C . CYS A 1 121 ? 22.308 -9.429 -14.894 1.00 51.19 121 CYS A C 1
ATOM 984 O O . CYS A 1 121 ? 21.126 -9.790 -14.894 1.00 51.19 121 CYS A O 1
ATOM 986 N N . LEU A 1 122 ? 22.680 -8.167 -15.128 1.00 54.94 122 LEU A N 1
ATOM 987 C CA . LEU A 1 122 ? 21.751 -7.104 -15.502 1.00 54.94 122 LEU A CA 1
ATOM 988 C C . LEU A 1 122 ? 21.121 -7.385 -16.864 1.00 54.94 122 LEU A C 1
ATOM 990 O O . LEU A 1 122 ? 19.900 -7.403 -16.961 1.00 54.94 122 LEU A O 1
ATOM 994 N N . TRP A 1 123 ? 21.909 -7.741 -17.882 1.00 49.91 123 TRP A N 1
ATOM 995 C CA . TRP A 1 123 ? 21.387 -8.074 -19.210 1.00 49.91 123 TRP A CA 1
ATOM 996 C C . TRP A 1 123 ? 20.428 -9.268 -19.188 1.00 49.91 123 TRP A C 1
ATOM 998 O O . TRP A 1 123 ? 19.364 -9.227 -19.805 1.00 49.91 123 TRP A O 1
ATOM 1008 N N . SER A 1 124 ? 20.752 -10.318 -18.426 1.00 57.72 124 SER A N 1
ATOM 1009 C CA . SER A 1 124 ? 19.860 -11.463 -18.207 1.00 57.72 124 SER A CA 1
ATOM 1010 C C . SER A 1 124 ? 18.570 -11.051 -17.493 1.00 57.72 124 SER A C 1
ATOM 1012 O O . SER A 1 124 ? 17.495 -11.544 -17.836 1.00 57.72 124 SER A O 1
ATOM 1014 N N . SER A 1 125 ? 18.653 -10.162 -16.501 1.00 62.31 125 SER A N 1
ATOM 1015 C CA . SER A 1 125 ? 17.476 -9.685 -15.764 1.00 62.31 125 SER A CA 1
ATOM 1016 C C . SER A 1 125 ? 16.597 -8.798 -16.641 1.00 62.31 125 SER A C 1
ATOM 1018 O O . SER A 1 125 ? 15.400 -9.037 -16.721 1.00 62.31 125 SER A O 1
ATOM 1020 N N . ILE A 1 126 ? 17.187 -7.860 -17.383 1.00 69.19 126 ILE A N 1
ATOM 1021 C CA . ILE A 1 126 ? 16.500 -6.991 -18.347 1.00 69.19 126 ILE A CA 1
ATOM 1022 C C . ILE A 1 126 ? 15.825 -7.828 -19.437 1.00 69.19 126 ILE A C 1
ATOM 1024 O O . ILE A 1 126 ? 14.650 -7.620 -19.723 1.00 69.19 126 ILE A O 1
ATOM 1028 N N . SER A 1 127 ? 16.527 -8.821 -19.993 1.00 71.88 127 SER A N 1
ATOM 1029 C CA . SER A 1 127 ? 15.973 -9.712 -21.022 1.00 71.88 127 SER A CA 1
ATOM 1030 C C . SER A 1 127 ? 14.788 -10.526 -20.494 1.00 71.88 127 SER A C 1
ATOM 1032 O O . SER A 1 127 ? 13.774 -10.658 -21.174 1.00 71.88 127 SER A O 1
ATOM 1034 N N . ARG A 1 128 ? 14.875 -11.048 -19.261 1.00 76.06 128 ARG A N 1
ATOM 1035 C CA . ARG A 1 128 ? 13.756 -11.758 -18.619 1.00 76.06 128 ARG A CA 1
ATOM 1036 C C . ARG A 1 128 ? 12.589 -10.827 -18.302 1.00 76.06 128 ARG A C 1
ATOM 1038 O O . ARG A 1 128 ? 11.452 -11.226 -18.512 1.00 76.06 128 ARG A O 1
ATOM 1045 N N . THR A 1 129 ? 12.850 -9.609 -17.832 1.00 79.69 129 THR A N 1
ATOM 1046 C CA . THR A 1 129 ? 11.809 -8.602 -17.585 1.00 79.69 129 THR A CA 1
ATOM 1047 C C . THR A 1 129 ? 11.091 -8.235 -18.877 1.00 79.69 129 THR A C 1
ATOM 1049 O O . THR A 1 129 ? 9.867 -8.224 -18.899 1.00 79.69 129 THR A O 1
ATOM 1052 N N . TYR A 1 130 ? 11.829 -8.024 -19.969 1.00 82.44 130 TYR A N 1
ATOM 1053 C CA . TYR A 1 130 ? 11.251 -7.756 -21.284 1.00 82.44 130 TYR A CA 1
ATOM 1054 C C . TYR A 1 130 ? 10.326 -8.890 -21.746 1.00 82.44 130 TYR A C 1
ATOM 1056 O O . TYR A 1 130 ? 9.184 -8.641 -22.129 1.00 82.44 130 TYR A O 1
ATOM 1064 N N . LEU A 1 131 ? 10.790 -10.141 -21.652 1.00 83.50 131 LEU A N 1
ATOM 1065 C CA . LEU A 1 131 ? 9.978 -11.313 -21.990 1.00 83.50 131 LEU A CA 1
ATOM 1066 C C . LEU A 1 131 ? 8.733 -11.423 -21.101 1.00 83.50 131 LEU A C 1
ATOM 1068 O O . LEU A 1 131 ? 7.648 -11.684 -21.608 1.00 83.50 131 LEU A O 1
ATOM 1072 N N . ALA A 1 132 ? 8.863 -11.166 -19.797 1.00 85.50 132 ALA A N 1
ATOM 1073 C CA . ALA A 1 132 ? 7.727 -11.156 -18.881 1.00 85.50 132 ALA A CA 1
ATOM 1074 C C . ALA A 1 132 ? 6.699 -10.079 -19.258 1.00 85.50 132 ALA A C 1
ATOM 1076 O O . ALA A 1 132 ? 5.509 -10.370 -19.296 1.00 85.50 132 ALA A O 1
ATOM 1077 N N . CYS A 1 133 ? 7.137 -8.855 -19.574 1.00 87.12 133 CYS A N 1
ATOM 1078 C CA . CYS A 1 133 ? 6.251 -7.783 -20.033 1.00 87.12 133 CYS A CA 1
ATOM 1079 C C . CYS A 1 133 ? 5.509 -8.167 -21.312 1.00 87.12 133 CYS A C 1
ATOM 1081 O O . CYS A 1 133 ? 4.309 -7.932 -21.413 1.00 87.12 133 CYS A O 1
ATOM 1083 N N . HIS A 1 134 ? 6.211 -8.777 -22.267 1.00 86.81 134 HIS A N 1
ATOM 1084 C CA . HIS A 1 134 ? 5.614 -9.236 -23.516 1.00 86.81 134 HIS A CA 1
ATOM 1085 C C . HIS A 1 134 ? 4.576 -10.347 -23.292 1.00 86.81 134 HIS A C 1
ATOM 1087 O O . HIS A 1 134 ? 3.504 -10.302 -23.887 1.00 86.81 134 HIS A O 1
ATOM 1093 N N . ASP A 1 135 ? 4.848 -11.307 -22.404 1.00 88.50 135 ASP A N 1
ATOM 1094 C CA . ASP A 1 135 ? 3.869 -12.335 -22.028 1.00 88.50 135 ASP A CA 1
ATOM 1095 C C . ASP A 1 135 ? 2.630 -11.714 -21.353 1.00 88.50 135 ASP A C 1
ATOM 1097 O O . ASP A 1 135 ? 1.503 -12.096 -21.668 1.00 88.50 135 ASP A O 1
ATOM 1101 N N . ILE A 1 136 ? 2.828 -10.731 -20.462 1.00 89.12 136 ILE A N 1
ATOM 1102 C CA . ILE A 1 136 ? 1.747 -10.013 -19.762 1.00 89.12 136 ILE A CA 1
ATOM 1103 C C . ILE A 1 136 ? 0.875 -9.218 -20.740 1.00 89.12 136 ILE A C 1
ATOM 1105 O O . ILE A 1 136 ? -0.345 -9.214 -20.605 1.00 89.12 136 ILE A O 1
ATOM 1109 N N . ASP A 1 137 ? 1.464 -8.578 -21.751 1.00 88.56 137 ASP A N 1
ATOM 1110 C CA . ASP A 1 137 ? 0.705 -7.827 -22.760 1.00 88.56 137 ASP A CA 1
ATOM 1111 C C . ASP A 1 137 ? -0.199 -8.730 -23.619 1.00 88.56 137 ASP A C 1
ATOM 1113 O O . ASP A 1 137 ? -1.172 -8.284 -24.220 1.00 88.56 137 ASP A O 1
ATOM 1117 N N . GLN A 1 138 ? 0.059 -10.038 -23.641 1.00 88.12 138 GLN A N 1
ATOM 1118 C CA . GLN A 1 138 ? -0.803 -11.004 -24.323 1.00 88.12 138 GLN A CA 1
ATOM 1119 C C . GLN A 1 138 ? -1.944 -11.526 -23.446 1.00 88.12 138 GLN A C 1
ATOM 1121 O O . GLN A 1 138 ? -2.827 -12.230 -23.949 1.00 88.12 138 GLN A O 1
ATOM 1126 N N . TRP A 1 139 ? -1.961 -11.197 -22.153 1.00 90.06 139 TRP A N 1
ATOM 1127 C CA . TRP A 1 139 ? -3.001 -11.663 -21.245 1.00 90.06 139 TRP A CA 1
ATOM 1128 C C . TRP A 1 139 ? -4.385 -11.127 -21.639 1.00 90.06 139 TRP A C 1
ATOM 1130 O O . TRP A 1 139 ? -4.513 -10.042 -22.214 1.00 90.06 139 TRP A O 1
ATOM 1140 N N . PRO A 1 140 ? -5.457 -11.889 -21.357 1.00 87.88 140 PRO A N 1
ATOM 1141 C CA . PRO A 1 140 ? -6.812 -11.364 -21.461 1.00 87.88 140 PRO A CA 1
ATOM 1142 C C . PRO A 1 140 ? -7.038 -10.270 -20.411 1.00 87.88 140 PRO A C 1
ATOM 1144 O O . PRO A 1 140 ? -6.371 -10.257 -19.376 1.00 87.88 140 PRO A O 1
ATOM 1147 N N . SER A 1 141 ? -8.016 -9.393 -20.636 1.00 84.62 141 SER A N 1
ATOM 1148 C CA . SER A 1 141 ? -8.398 -8.378 -19.652 1.00 84.62 141 SER A CA 1
ATOM 1149 C C . SER A 1 141 ? -8.781 -9.007 -18.305 1.00 84.62 141 SER A C 1
ATOM 1151 O O . SER A 1 141 ? -9.467 -10.039 -18.280 1.00 84.62 141 SER A O 1
ATOM 1153 N N . PRO A 1 142 ? -8.375 -8.408 -17.171 1.00 84.94 142 PRO A N 1
ATOM 1154 C CA . PRO A 1 142 ? -8.619 -8.976 -15.854 1.00 84.94 142 PRO A CA 1
ATOM 1155 C C . PRO A 1 142 ? -10.121 -9.032 -15.554 1.00 84.94 142 PRO A C 1
ATOM 1157 O O . PRO A 1 142 ? -10.816 -8.017 -15.537 1.00 84.94 142 PRO A O 1
ATOM 1160 N N . CYS A 1 143 ? -10.624 -10.238 -15.288 1.00 81.94 143 CYS A N 1
ATOM 1161 C CA . CYS A 1 143 ? -12.030 -10.487 -14.985 1.00 81.94 143 CYS A CA 1
ATOM 1162 C C . CYS A 1 143 ? -12.177 -11.114 -13.593 1.00 81.94 143 CYS A C 1
ATOM 1164 O O . CYS A 1 143 ? -11.653 -12.193 -13.316 1.00 81.94 143 CYS A O 1
ATOM 1166 N N . ALA A 1 144 ? -12.899 -10.424 -12.706 1.00 80.44 144 ALA A N 1
ATOM 1167 C CA . ALA A 1 144 ? -13.222 -10.916 -11.370 1.00 80.44 144 ALA A CA 1
ATOM 1168 C C . ALA A 1 144 ? -14.198 -12.106 -11.437 1.00 80.44 144 ALA A C 1
ATOM 1170 O O . ALA A 1 144 ? -15.199 -12.051 -12.147 1.00 80.44 144 ALA A O 1
ATOM 1171 N N . GLY A 1 145 ? -13.932 -13.152 -10.654 1.00 76.12 145 GLY A N 1
ATOM 1172 C CA . GLY A 1 145 ? -14.807 -14.312 -10.455 1.00 76.12 145 GLY A CA 1
ATOM 1173 C C . GLY A 1 145 ? -14.548 -15.495 -11.390 1.00 76.12 145 GLY A C 1
ATOM 1174 O O . GLY A 1 145 ? -15.156 -16.550 -11.211 1.00 76.12 145 GLY A O 1
ATOM 1175 N N . GLU A 1 146 ? -13.627 -15.372 -12.344 1.00 80.88 146 GLU A N 1
ATOM 1176 C CA . GLU A 1 146 ? -13.285 -16.431 -13.298 1.00 80.88 146 GLU A CA 1
ATOM 1177 C C . GLU A 1 146 ? -11.864 -16.956 -13.071 1.00 80.88 146 GLU A C 1
ATOM 1179 O O . GLU A 1 146 ? -10.979 -16.240 -12.598 1.00 80.88 146 GLU A O 1
ATOM 1184 N N . GLN A 1 147 ? -11.645 -18.240 -13.375 1.00 84.62 147 GLN A N 1
ATOM 1185 C CA . GLN A 1 147 ? -10.311 -18.831 -13.329 1.00 84.62 147 GLN A CA 1
ATOM 1186 C C . GLN A 1 147 ? -9.582 -18.542 -14.643 1.00 84.62 147 GLN A C 1
ATOM 1188 O O . GLN A 1 147 ? -9.988 -18.997 -15.709 1.00 84.62 147 GLN A O 1
ATOM 1193 N N . LEU A 1 148 ? -8.482 -17.809 -14.545 1.00 86.56 148 LEU A N 1
ATOM 1194 C CA .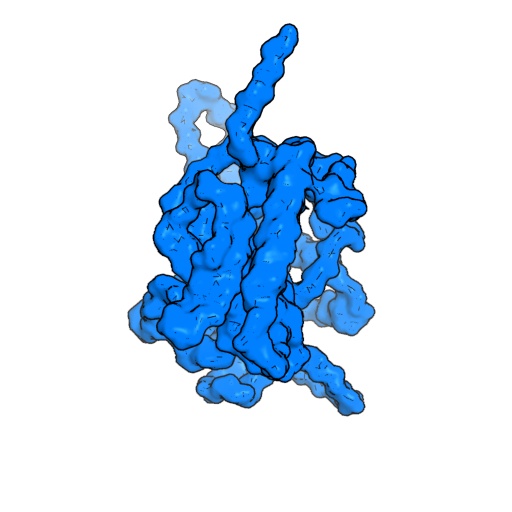 LEU A 1 148 ? -7.633 -17.382 -15.645 1.00 86.56 148 LEU A CA 1
ATOM 1195 C C . LEU A 1 148 ? -6.371 -18.245 -15.695 1.00 86.56 148 LEU A C 1
ATOM 1197 O O . LEU A 1 148 ? -5.794 -18.603 -14.665 1.00 86.56 148 LEU A O 1
ATOM 1201 N N . SER A 1 149 ? -5.944 -18.581 -16.910 1.00 88.75 149 SER A N 1
ATOM 1202 C CA . SER A 1 149 ? -4.677 -19.265 -17.173 1.00 88.75 149 SER A CA 1
ATOM 1203 C C . SER A 1 149 ? -3.757 -18.303 -17.913 1.00 88.75 149 SER A C 1
ATOM 1205 O O . SER A 1 149 ? -3.999 -17.994 -19.076 1.00 88.75 149 SER A O 1
ATOM 1207 N N . LEU A 1 150 ? -2.740 -17.804 -17.219 1.00 89.25 150 LEU A N 1
ATOM 1208 C CA . LEU A 1 150 ? -1.868 -16.729 -17.671 1.00 89.25 150 LEU A CA 1
ATOM 1209 C C . LEU A 1 150 ? -0.455 -17.277 -17.920 1.00 89.25 150 LEU A C 1
ATOM 1211 O O . LEU A 1 150 ? 0.190 -17.737 -16.972 1.00 89.25 150 LEU A O 1
ATOM 1215 N N . PRO A 1 151 ? 0.033 -17.299 -19.169 1.00 88.94 151 PRO A N 1
ATOM 1216 C CA . PRO A 1 151 ? 1.401 -17.710 -19.459 1.00 88.94 151 PRO A CA 1
ATOM 1217 C C . PRO A 1 151 ? 2.393 -16.652 -18.959 1.00 88.94 151 PRO A C 1
ATOM 1219 O O . PRO A 1 151 ? 2.169 -15.461 -19.141 1.00 88.94 151 PRO A O 1
ATOM 1222 N N . LEU A 1 152 ? 3.485 -17.074 -18.327 1.00 88.12 152 LEU A N 1
ATOM 1223 C CA . LEU A 1 152 ? 4.558 -16.187 -17.886 1.00 88.12 152 LEU A CA 1
ATOM 1224 C C . LEU A 1 152 ? 5.891 -16.933 -17.853 1.00 88.12 152 LEU A C 1
ATOM 1226 O O . LEU A 1 152 ? 6.054 -17.871 -17.071 1.00 88.12 152 LEU A O 1
ATOM 1230 N N . LEU A 1 153 ? 6.859 -16.505 -18.665 1.00 84.69 153 LEU A N 1
ATOM 1231 C CA . LEU A 1 153 ? 8.225 -17.042 -18.693 1.00 84.69 153 LEU A CA 1
ATOM 1232 C C . LEU A 1 153 ? 8.278 -18.574 -18.847 1.00 84.69 153 LEU A C 1
ATOM 1234 O O . LEU A 1 153 ? 9.092 -19.250 -18.217 1.00 84.69 153 LEU A O 1
ATOM 1238 N N . GLY A 1 154 ? 7.384 -19.132 -19.667 1.00 80.44 154 GLY A N 1
ATOM 1239 C CA . GLY A 1 154 ? 7.269 -20.578 -19.896 1.00 80.44 154 GLY A CA 1
ATOM 1240 C C . GLY A 1 154 ? 6.485 -21.350 -18.826 1.00 80.44 154 GLY A C 1
ATOM 1241 O O . GLY A 1 154 ? 6.329 -22.564 -18.948 1.00 80.44 154 GLY A O 1
ATOM 1242 N N . PHE A 1 155 ? 5.951 -20.674 -17.806 1.00 84.31 155 PHE A N 1
ATOM 1243 C CA . PHE A 1 155 ? 5.035 -21.249 -16.821 1.00 84.31 155 PHE A CA 1
ATOM 1244 C C . PHE A 1 155 ? 3.589 -20.853 -17.120 1.00 84.31 155 PHE A C 1
ATOM 1246 O O . PHE A 1 155 ? 3.332 -19.789 -17.671 1.00 84.31 155 PHE A O 1
ATOM 1253 N N . LEU A 1 156 ? 2.629 -21.692 -16.724 1.00 85.69 156 LEU A N 1
ATOM 1254 C CA . LEU A 1 156 ? 1.203 -21.374 -16.815 1.00 85.69 156 LEU A CA 1
ATOM 1255 C C . LEU A 1 156 ? 0.643 -21.095 -15.419 1.00 85.69 156 LEU A C 1
ATOM 1257 O O . LEU A 1 156 ? 0.412 -22.017 -14.634 1.00 85.69 156 LEU A O 1
ATOM 1261 N N . LEU A 1 157 ? 0.414 -19.821 -15.112 1.00 85.50 157 LEU A N 1
ATOM 1262 C CA . LEU A 1 157 ? -0.176 -19.377 -13.855 1.00 85.50 157 LEU A CA 1
ATOM 1263 C C . LEU A 1 157 ? -1.691 -19.571 -13.903 1.00 85.50 157 LEU A C 1
ATOM 1265 O O . LEU A 1 157 ? -2.376 -18.970 -14.724 1.00 85.50 157 LEU A O 1
ATOM 1269 N N . ARG A 1 158 ? -2.237 -20.396 -13.008 1.00 84.44 158 ARG A N 1
ATOM 1270 C CA . ARG A 1 158 ? -3.690 -20.536 -12.837 1.00 84.44 158 ARG A CA 1
ATOM 1271 C C . ARG A 1 158 ? -4.133 -19.688 -11.657 1.00 84.44 158 ARG A C 1
ATOM 1273 O O . ARG A 1 158 ? -3.892 -20.069 -10.514 1.00 84.44 158 ARG A O 1
ATOM 1280 N N . ILE A 1 159 ? -4.771 -18.556 -11.934 1.00 84.38 159 ILE A N 1
ATOM 1281 C CA . ILE A 1 159 ? -5.231 -17.608 -10.913 1.00 84.38 159 ILE A CA 1
ATOM 1282 C C . ILE A 1 159 ? -6.737 -17.379 -11.032 1.00 84.38 159 ILE A C 1
ATOM 1284 O O . ILE A 1 159 ? -7.309 -17.543 -12.100 1.00 84.38 159 ILE A O 1
ATOM 1288 N N . ARG A 1 160 ? -7.395 -16.987 -9.944 1.00 80.56 160 ARG A N 1
ATOM 1289 C CA . ARG A 1 160 ? -8.782 -16.507 -9.961 1.00 80.56 160 ARG A CA 1
ATOM 1290 C C . ARG A 1 160 ? -8.803 -15.165 -9.252 1.00 80.56 160 ARG A C 1
ATOM 1292 O O . ARG A 1 160 ? -8.406 -15.091 -8.092 1.00 80.56 160 ARG A O 1
ATOM 1299 N N . ILE A 1 161 ? -9.232 -14.118 -9.949 1.00 79.44 161 ILE A N 1
ATOM 1300 C CA . ILE A 1 161 ? -9.401 -12.800 -9.334 1.00 79.44 161 ILE A CA 1
ATOM 1301 C C . ILE A 1 161 ? -10.677 -12.861 -8.479 1.00 79.44 161 ILE A C 1
ATOM 1303 O O . ILE A 1 161 ? -11.715 -13.250 -9.013 1.00 79.44 161 ILE A O 1
ATOM 1307 N N . PRO A 1 162 ? -10.638 -12.520 -7.180 1.00 72.38 162 PRO A N 1
ATOM 1308 C CA . PRO A 1 162 ? -11.832 -12.525 -6.334 1.00 72.38 162 PRO A CA 1
ATOM 1309 C C . PRO A 1 162 ? -12.923 -11.566 -6.838 1.00 72.38 162 PRO A C 1
ATOM 1311 O O . PRO A 1 162 ? -12.611 -10.545 -7.445 1.00 72.38 162 PRO A O 1
ATOM 1314 N N . CYS A 1 163 ? -14.194 -11.859 -6.570 1.00 71.00 163 CYS A N 1
ATOM 1315 C CA . CYS A 1 163 ? -15.361 -11.069 -6.982 1.00 71.00 163 CYS A CA 1
ATOM 1316 C C . CYS A 1 163 ? -16.326 -10.778 -5.825 1.00 71.00 163 CYS A C 1
ATOM 1318 O O . CYS A 1 163 ? -16.204 -11.352 -4.744 1.00 71.00 163 CYS A O 1
ATOM 1320 N N . GLN A 1 164 ? -17.327 -9.921 -6.071 1.00 64.56 164 GLN A N 1
ATOM 1321 C CA . GLN A 1 164 ? -18.351 -9.559 -5.080 1.00 64.56 164 GLN A CA 1
ATOM 1322 C C . GLN A 1 164 ? -19.094 -10.758 -4.461 1.00 64.56 164 GLN A C 1
ATOM 1324 O O . GLN A 1 164 ? -19.521 -10.700 -3.307 1.00 64.56 164 GLN A O 1
ATOM 1329 N N . ALA A 1 165 ? -19.256 -11.841 -5.226 1.00 61.53 165 ALA A N 1
ATOM 1330 C CA . ALA A 1 165 ? -19.934 -13.053 -4.776 1.00 61.53 165 ALA A CA 1
ATOM 1331 C C . ALA A 1 165 ? -19.049 -13.956 -3.900 1.00 61.53 165 ALA A C 1
ATOM 1333 O O . ALA A 1 165 ? -19.572 -14.833 -3.208 1.00 61.53 165 ALA A O 1
ATOM 1334 N N . ASP A 1 166 ? -17.728 -13.749 -3.905 1.00 61.94 166 ASP A N 1
ATOM 1335 C CA . ASP A 1 166 ? -16.825 -14.519 -3.064 1.00 61.94 166 ASP A CA 1
ATOM 1336 C C . ASP A 1 166 ? -16.982 -14.030 -1.617 1.00 61.94 166 ASP A C 1
ATOM 1338 O O . ASP A 1 166 ? -16.679 -12.886 -1.262 1.00 61.94 166 ASP A O 1
ATOM 1342 N N . LEU A 1 167 ? -17.476 -14.915 -0.749 1.00 53.66 167 LEU A N 1
ATOM 1343 C CA . LEU A 1 167 ? -17.444 -14.680 0.691 1.00 53.66 167 LEU A CA 1
ATOM 1344 C C . LEU A 1 167 ? -15.986 -14.388 1.100 1.00 53.66 167 LEU A C 1
ATOM 1346 O O . LEU A 1 167 ? -15.082 -15.067 0.608 1.00 53.66 167 LEU A O 1
ATOM 1350 N N . PRO A 1 168 ? -15.723 -13.480 2.062 1.00 53.34 168 PRO A N 1
ATOM 1351 C CA . PRO A 1 168 ? -14.368 -13.159 2.548 1.00 53.34 168 PRO A CA 1
ATOM 1352 C C . PRO A 1 168 ? -13.640 -14.334 3.249 1.00 53.34 168 PRO A C 1
ATOM 1354 O O . PRO A 1 168 ? -12.670 -14.127 3.980 1.00 53.34 168 PRO A O 1
ATOM 1357 N N . LEU A 1 169 ? -14.133 -15.562 3.065 1.00 47.91 169 LEU A N 1
ATOM 1358 C CA . LEU A 1 169 ? -13.819 -16.788 3.783 1.00 47.91 169 LEU A CA 1
ATOM 1359 C C . LEU A 1 169 ? -13.247 -17.901 2.894 1.00 47.91 169 LEU A C 1
ATOM 1361 O O . LEU A 1 169 ? -12.994 -18.984 3.432 1.00 47.91 169 LEU A O 1
ATOM 1365 N N . ASP A 1 170 ? -13.056 -17.697 1.585 1.00 40.00 170 ASP A N 1
ATOM 1366 C CA . ASP A 1 170 ? -12.599 -18.815 0.760 1.00 40.00 170 ASP A CA 1
ATOM 1367 C C . ASP A 1 170 ? -11.135 -19.208 1.039 1.00 40.00 170 ASP A C 1
ATOM 1369 O O . ASP A 1 170 ? -10.260 -18.388 1.326 1.00 40.00 170 ASP A O 1
ATOM 1373 N N . ARG A 1 171 ? -10.909 -20.522 1.054 1.00 40.12 171 ARG A N 1
ATOM 1374 C CA . ARG A 1 171 ? -9.869 -21.247 1.804 1.00 40.12 171 ARG A CA 1
ATOM 1375 C C . ARG A 1 171 ? -8.445 -21.116 1.251 1.00 40.12 171 ARG A C 1
ATOM 1377 O O . ARG A 1 171 ? -7.534 -21.742 1.789 1.00 40.12 171 ARG A O 1
ATOM 1384 N N . HIS A 1 172 ? -8.230 -20.323 0.206 1.00 37.03 172 HIS A N 1
ATOM 1385 C CA . HIS A 1 172 ? -7.027 -20.418 -0.619 1.00 37.03 172 HIS A CA 1
ATOM 1386 C C . HIS A 1 172 ? -6.448 -19.059 -1.017 1.00 37.03 172 HIS A C 1
ATOM 1388 O O . HIS A 1 172 ? -6.426 -18.734 -2.192 1.00 37.03 172 HIS A O 1
ATOM 1394 N N . SER A 1 173 ? -5.924 -18.291 -0.058 1.00 36.06 173 SER A N 1
ATOM 1395 C CA . SER A 1 173 ? -4.802 -17.363 -0.309 1.00 36.06 173 SER A CA 1
ATOM 1396 C C . SER A 1 173 ? -4.440 -16.596 0.962 1.00 36.06 173 SER A C 1
ATOM 1398 O O . SER A 1 173 ? -4.938 -15.498 1.208 1.00 36.06 173 SER A O 1
ATOM 1400 N N . VAL A 1 174 ? -3.557 -17.164 1.781 1.00 38.12 174 VAL A N 1
ATOM 1401 C CA . VAL A 1 174 ? -2.905 -16.441 2.879 1.00 38.12 174 VAL A CA 1
ATOM 1402 C C . VAL A 1 174 ? -1.406 -16.594 2.671 1.00 38.12 174 VAL A C 1
ATOM 1404 O O . VAL A 1 174 ? -0.827 -17.597 3.068 1.00 38.12 174 VAL A O 1
ATOM 1407 N N . HIS A 1 175 ? -0.794 -15.627 1.986 1.00 35.94 175 HIS A N 1
ATOM 1408 C CA . HIS A 1 175 ? 0.663 -15.527 1.929 1.00 35.94 175 HIS A CA 1
ATOM 1409 C C . HIS A 1 175 ? 1.180 -14.650 3.073 1.00 35.94 175 HIS A C 1
ATOM 1411 O O . HIS A 1 175 ? 0.547 -13.692 3.517 1.00 35.94 175 HIS A O 1
ATOM 1417 N N . GLU A 1 176 ? 2.318 -15.087 3.591 1.00 38.69 176 GLU A N 1
ATOM 1418 C CA . GLU A 1 176 ? 2.800 -14.935 4.955 1.00 38.69 176 GLU A CA 1
ATOM 1419 C C . GLU A 1 176 ? 3.272 -13.525 5.342 1.00 38.69 176 GLU A C 1
ATOM 1421 O O . GLU A 1 176 ? 3.860 -12.804 4.543 1.00 38.69 176 GLU A O 1
ATOM 1426 N N . ARG A 1 177 ? 3.073 -13.200 6.633 1.00 39.47 177 ARG A N 1
ATOM 1427 C CA . ARG A 1 177 ? 3.789 -12.259 7.537 1.00 39.47 177 ARG A CA 1
ATOM 1428 C C . ARG A 1 177 ? 4.093 -10.817 7.092 1.00 39.47 177 ARG A C 1
ATOM 1430 O O . ARG A 1 177 ? 4.436 -10.014 7.951 1.00 39.47 177 ARG A O 1
ATOM 1437 N N . LYS A 1 178 ? 3.911 -10.433 5.829 1.00 48.91 178 LYS A N 1
ATOM 1438 C CA . LYS A 1 178 ? 4.319 -9.122 5.282 1.00 48.91 178 LYS A CA 1
ATOM 1439 C C . LYS A 1 178 ? 3.166 -8.291 4.711 1.00 48.91 178 LYS A C 1
ATOM 1441 O O . LYS A 1 178 ? 3.383 -7.299 4.027 1.00 48.91 178 LYS A O 1
ATOM 1446 N N . VAL A 1 179 ? 1.939 -8.691 5.040 1.00 62.44 179 VAL A N 1
ATOM 1447 C CA . VAL A 1 179 ? 0.668 -8.035 4.675 1.00 62.44 179 VAL A CA 1
ATOM 1448 C C . VAL A 1 179 ? -0.085 -7.611 5.948 1.00 62.44 179 VAL A C 1
ATOM 1450 O O . VAL A 1 179 ? -1.307 -7.551 5.997 1.00 62.44 179 VAL A O 1
ATOM 1453 N N . PHE A 1 180 ? 0.644 -7.387 7.050 1.00 70.75 180 PHE A N 1
ATOM 1454 C CA . PHE A 1 180 ? 0.042 -7.178 8.371 1.00 70.75 180 PHE A CA 1
ATOM 1455 C C . PHE A 1 180 ? -0.860 -5.940 8.415 1.00 70.75 180 PHE A C 1
ATOM 1457 O O . PHE A 1 180 ? -1.949 -6.004 8.982 1.00 70.75 180 PHE A O 1
ATOM 1464 N N . LEU A 1 181 ? -0.441 -4.834 7.793 1.00 74.56 181 LEU A N 1
ATOM 1465 C CA . LEU A 1 181 ? -1.232 -3.606 7.781 1.00 74.56 181 LEU A CA 1
ATOM 1466 C C . LEU A 1 181 ? -2.503 -3.756 6.941 1.00 74.56 181 LEU A C 1
ATOM 1468 O O . LEU A 1 181 ? -3.570 -3.395 7.431 1.00 74.56 181 LEU A O 1
ATOM 1472 N N . ASP A 1 182 ? -2.442 -4.355 5.749 1.00 72.56 182 ASP A N 1
ATOM 1473 C CA . ASP A 1 182 ? -3.661 -4.612 4.968 1.00 72.56 182 ASP A CA 1
ATOM 1474 C C . ASP A 1 182 ? -4.565 -5.627 5.660 1.00 72.56 182 ASP A C 1
ATOM 1476 O O . ASP A 1 182 ? -5.786 -5.500 5.621 1.00 72.56 182 ASP A O 1
ATOM 1480 N N . ALA A 1 183 ? -3.990 -6.608 6.363 1.00 73.19 183 ALA A N 1
ATOM 1481 C CA . ALA A 1 183 ? -4.765 -7.521 7.185 1.00 73.19 183 ALA A CA 1
ATOM 1482 C C . ALA A 1 183 ? -5.508 -6.756 8.288 1.00 73.19 183 ALA A C 1
ATOM 1484 O O . ALA A 1 183 ? -6.716 -6.939 8.408 1.00 73.19 183 ALA A O 1
ATOM 1485 N N . LEU A 1 184 ? -4.834 -5.868 9.030 1.00 77.12 184 LEU A N 1
ATOM 1486 C CA . LEU A 1 184 ? -5.454 -5.021 10.056 1.00 77.12 184 LEU A CA 1
ATOM 1487 C C . LEU A 1 184 ? -6.563 -4.134 9.484 1.00 77.12 184 LEU A C 1
ATOM 1489 O O . LEU A 1 184 ? -7.652 -4.082 10.051 1.00 77.12 184 LEU A O 1
ATOM 1493 N N . VAL A 1 185 ? -6.303 -3.475 8.355 1.00 78.88 185 VAL A N 1
ATOM 1494 C CA . VAL A 1 185 ? -7.287 -2.647 7.648 1.00 78.88 185 VAL A CA 1
ATOM 1495 C C . VAL A 1 185 ? -8.482 -3.491 7.193 1.00 78.88 185 VAL A C 1
ATOM 1497 O O . VAL A 1 185 ? -9.624 -3.061 7.331 1.00 78.88 185 VAL A O 1
ATOM 1500 N N . SER A 1 186 ? -8.254 -4.727 6.741 1.00 75.00 186 SER A N 1
ATOM 1501 C CA . SER A 1 186 ? -9.327 -5.633 6.316 1.00 75.00 186 SER A CA 1
ATOM 1502 C C . SER A 1 186 ? -10.217 -6.126 7.464 1.00 75.00 186 SER A C 1
ATOM 1504 O O . SER A 1 186 ? -11.330 -6.586 7.209 1.00 75.00 186 SER A O 1
ATOM 1506 N N . LEU A 1 187 ? -9.776 -6.032 8.727 1.00 78.50 187 LEU A N 1
ATOM 1507 C CA . LEU A 1 187 ? -10.555 -6.531 9.867 1.00 78.50 187 LEU A CA 1
ATOM 1508 C C . LEU A 1 187 ? -11.840 -5.737 10.103 1.00 78.50 187 LEU A C 1
ATOM 1510 O O . LEU A 1 187 ? -12.800 -6.314 10.591 1.00 78.50 187 LEU A O 1
ATOM 1514 N N . ILE A 1 188 ? -11.895 -4.457 9.733 1.00 79.12 188 ILE A N 1
ATOM 1515 C CA . ILE A 1 188 ? -13.097 -3.632 9.940 1.00 79.12 188 ILE A CA 1
ATOM 1516 C C . ILE A 1 188 ? -14.158 -3.802 8.839 1.00 79.12 188 ILE A C 1
ATOM 1518 O O . ILE A 1 188 ? -15.132 -3.056 8.801 1.00 79.12 188 ILE A O 1
ATOM 1522 N N . THR A 1 189 ? -13.993 -4.782 7.947 1.00 73.44 189 THR A N 1
ATOM 1523 C CA . THR A 1 189 ? -14.998 -5.145 6.934 1.00 73.44 189 THR A CA 1
ATOM 1524 C C . THR A 1 189 ? -16.375 -5.361 7.595 1.00 73.44 189 THR A C 1
ATOM 1526 O O . THR A 1 189 ? -16.443 -6.047 8.617 1.00 73.44 189 THR A O 1
ATOM 1529 N N . PRO A 1 190 ? -17.484 -4.822 7.042 1.00 69.12 190 PRO A N 1
ATOM 1530 C CA . PRO A 1 190 ? -17.636 -4.219 5.710 1.00 69.12 190 PRO A CA 1
ATOM 1531 C C . PRO A 1 190 ? -17.281 -2.730 5.611 1.00 69.12 190 PRO A C 1
ATOM 1533 O O . PRO A 1 190 ? -17.411 -2.154 4.533 1.00 69.12 190 PRO A O 1
ATOM 1536 N N . LEU A 1 191 ? -16.840 -2.091 6.697 1.00 76.00 191 LEU A N 1
ATOM 1537 C CA . LEU A 1 191 ? -16.470 -0.681 6.658 1.00 76.00 191 LEU A CA 1
ATOM 1538 C C . LEU A 1 191 ? -15.159 -0.503 5.891 1.00 76.00 191 LEU A C 1
ATOM 1540 O O . LEU A 1 191 ? -14.155 -1.160 6.172 1.00 76.00 191 LEU A O 1
ATOM 1544 N N . LYS A 1 192 ? -15.155 0.425 4.934 1.00 73.44 192 LYS A N 1
ATOM 1545 C CA . LYS A 1 192 ? -13.934 0.826 4.238 1.00 73.44 192 LYS A CA 1
ATOM 1546 C C . LYS A 1 192 ? -13.110 1.723 5.156 1.00 73.44 192 LYS A C 1
ATOM 1548 O O . LYS A 1 192 ? -13.601 2.739 5.648 1.00 73.44 192 LYS A O 1
ATOM 1553 N N . TYR A 1 193 ? -11.845 1.373 5.370 1.00 80.62 193 TYR A N 1
ATOM 1554 C CA . TYR A 1 193 ? -10.924 2.263 6.067 1.00 80.62 193 TYR A CA 1
ATOM 1555 C C . TYR A 1 193 ? -10.711 3.529 5.234 1.00 80.62 193 TYR A C 1
ATOM 1557 O O . TYR A 1 193 ? -10.240 3.464 4.102 1.00 80.62 193 TYR A O 1
ATOM 1565 N N . TYR A 1 194 ? -11.111 4.671 5.789 1.00 81.62 194 TYR A N 1
ATOM 1566 C CA . TYR A 1 194 ? -11.128 5.941 5.063 1.00 81.62 194 TYR A CA 1
ATOM 1567 C C . TYR A 1 194 ? -9.804 6.712 5.142 1.00 81.62 194 TYR A C 1
ATOM 1569 O O . TYR A 1 194 ? -9.492 7.518 4.268 1.00 81.62 194 TYR A O 1
ATOM 1577 N N . ASN A 1 195 ? -9.033 6.490 6.204 1.00 86.12 195 ASN A N 1
ATOM 1578 C CA . ASN A 1 195 ? -7.790 7.217 6.435 1.00 86.12 195 ASN A CA 1
ATOM 1579 C C . ASN A 1 195 ? -6.620 6.605 5.640 1.00 86.12 195 ASN A C 1
ATOM 1581 O O . ASN A 1 195 ? -6.739 5.536 5.039 1.00 86.12 195 ASN A O 1
ATOM 1585 N N . ASP A 1 196 ? -5.470 7.281 5.636 1.00 86.75 196 ASP A N 1
ATOM 1586 C CA . ASP A 1 196 ? -4.270 6.769 4.969 1.00 86.75 196 ASP A CA 1
ATOM 1587 C C . ASP A 1 196 ? -3.613 5.654 5.810 1.00 86.75 196 ASP A C 1
ATOM 1589 O O . ASP A 1 196 ? -3.721 5.606 7.037 1.00 86.75 196 ASP A O 1
ATOM 1593 N N . TYR A 1 197 ? -2.914 4.744 5.149 1.00 88.38 197 TYR A N 1
ATOM 1594 C CA . TYR A 1 197 ? -2.038 3.763 5.764 1.00 88.38 197 TYR A CA 1
ATOM 1595 C C . TYR A 1 197 ? -0.830 3.505 4.855 1.00 88.38 197 TYR A C 1
ATOM 1597 O O . TYR A 1 197 ? -0.930 3.517 3.627 1.00 88.38 197 TYR A O 1
ATOM 1605 N N . ARG A 1 198 ? 0.336 3.271 5.452 1.00 86.75 198 ARG A N 1
ATOM 1606 C CA . ARG A 1 198 ? 1.585 3.005 4.733 1.00 86.75 198 ARG A CA 1
ATOM 1607 C C . ARG A 1 198 ? 2.146 1.674 5.226 1.00 86.75 198 ARG A C 1
ATOM 1609 O O . ARG A 1 198 ? 2.707 1.654 6.318 1.00 86.75 198 ARG A O 1
ATOM 1616 N N . PRO A 1 199 ? 1.972 0.566 4.472 1.00 83.12 199 PRO A N 1
ATOM 1617 C CA . PRO A 1 199 ? 2.505 -0.754 4.835 1.00 83.12 199 PRO A CA 1
ATOM 1618 C C . PRO A 1 199 ? 4.004 -0.739 5.123 1.00 83.12 199 PRO A C 1
ATOM 1620 O O . PRO A 1 199 ? 4.478 -1.467 5.994 1.00 83.12 199 PRO A O 1
ATOM 1623 N N . PHE A 1 200 ? 4.711 0.128 4.404 1.00 83.12 200 PHE A N 1
ATOM 1624 C CA . PHE A 1 200 ? 6.135 0.358 4.517 1.00 83.12 200 PHE A CA 1
ATOM 1625 C C . PHE A 1 200 ? 6.382 1.870 4.459 1.00 83.12 200 PHE A C 1
ATOM 1627 O O . PHE A 1 200 ? 6.018 2.510 3.472 1.00 83.12 200 PHE A O 1
ATOM 1634 N N . PHE A 1 201 ? 6.902 2.435 5.548 1.00 86.06 201 PHE A N 1
ATOM 1635 C CA . PHE A 1 201 ? 7.191 3.858 5.713 1.00 86.06 201 PHE A CA 1
ATOM 1636 C C . PHE A 1 201 ? 8.653 4.043 6.106 1.00 86.06 201 PHE A C 1
ATOM 1638 O O . PHE A 1 201 ? 9.122 3.404 7.052 1.00 86.06 201 PHE A O 1
ATOM 1645 N N . THR A 1 202 ? 9.341 4.929 5.393 1.00 86.31 202 THR A N 1
ATOM 1646 C CA . THR A 1 202 ? 10.791 5.108 5.494 1.00 86.31 202 THR A CA 1
ATOM 1647 C C . THR A 1 202 ? 11.143 6.523 5.929 1.00 86.31 202 THR A C 1
ATOM 1649 O O . THR A 1 202 ? 10.321 7.439 5.907 1.00 86.31 202 THR A O 1
ATOM 1652 N N . ILE A 1 203 ? 12.392 6.732 6.345 1.00 86.31 203 ILE A N 1
ATOM 1653 C CA . ILE A 1 203 ? 12.890 8.075 6.693 1.00 86.31 203 ILE A CA 1
ATOM 1654 C C . ILE A 1 203 ? 12.998 9.004 5.473 1.00 86.31 203 ILE A C 1
ATOM 1656 O O . ILE A 1 203 ? 13.153 10.215 5.635 1.00 86.31 203 ILE A O 1
ATOM 1660 N N . HIS A 1 204 ? 12.946 8.431 4.269 1.00 85.25 204 HIS A N 1
ATOM 1661 C CA . HIS A 1 204 ? 13.055 9.134 2.995 1.00 85.25 204 HIS A CA 1
ATOM 1662 C C . HIS A 1 204 ? 11.696 9.596 2.455 1.00 85.25 204 HIS A C 1
ATOM 1664 O O . HIS A 1 204 ? 11.661 10.379 1.506 1.00 85.25 204 HIS A O 1
ATOM 1670 N N . ASP A 1 205 ? 10.588 9.159 3.063 1.00 85.50 205 ASP A N 1
ATOM 1671 C CA . ASP A 1 205 ? 9.259 9.666 2.734 1.00 85.50 205 ASP A CA 1
ATOM 1672 C C . ASP A 1 205 ? 9.186 11.183 2.968 1.00 85.50 205 ASP A C 1
ATOM 1674 O O . ASP A 1 205 ? 9.629 11.712 3.995 1.00 85.50 205 ASP A O 1
ATOM 1678 N N . SER A 1 206 ? 8.574 11.900 2.023 1.00 83.56 206 SER A N 1
ATOM 1679 C CA . SER A 1 206 ? 8.455 13.362 2.074 1.00 83.56 206 SER A CA 1
ATOM 1680 C C . SER A 1 206 ? 7.713 13.864 3.318 1.00 83.56 206 SER A C 1
ATOM 1682 O O . SER A 1 206 ? 8.033 14.922 3.864 1.00 83.56 206 SER A O 1
ATOM 1684 N N . GLU A 1 207 ? 6.761 13.071 3.807 1.00 87.25 207 GLU A N 1
ATOM 1685 C CA . GLU A 1 207 ? 5.916 13.353 4.962 1.00 87.25 207 GLU A CA 1
ATOM 1686 C C . GLU A 1 207 ? 6.621 13.074 6.305 1.00 87.25 207 GLU A C 1
ATOM 1688 O O . GLU A 1 207 ? 6.117 13.459 7.362 1.00 87.25 207 GLU A O 1
ATOM 1693 N N . PHE A 1 208 ? 7.811 12.458 6.305 1.00 89.00 208 PHE A N 1
ATOM 1694 C CA . PHE A 1 208 ? 8.520 12.079 7.533 1.00 89.00 208 PHE A CA 1
ATOM 1695 C C . PHE A 1 208 ? 8.766 13.261 8.481 1.00 89.00 208 PHE A C 1
ATOM 1697 O O . PHE A 1 208 ? 8.547 13.159 9.694 1.00 89.00 208 PHE A O 1
ATOM 1704 N N . LYS A 1 209 ? 9.182 14.410 7.934 1.00 87.12 209 LYS A N 1
ATOM 1705 C CA . LYS A 1 209 ? 9.434 15.629 8.722 1.00 87.12 209 LYS A CA 1
ATOM 1706 C C . LYS A 1 209 ? 8.170 16.148 9.404 1.00 87.12 209 LYS A C 1
ATOM 1708 O O . LYS A 1 209 ? 8.244 16.662 10.516 1.00 87.12 209 LYS A O 1
ATOM 1713 N N . GLU A 1 210 ? 7.020 16.014 8.751 1.00 88.06 210 GLU A N 1
ATOM 1714 C CA . GLU A 1 210 ? 5.737 16.422 9.318 1.00 88.06 210 GLU A CA 1
ATOM 1715 C C . GLU A 1 210 ? 5.286 15.445 10.409 1.00 88.06 210 GLU A C 1
ATOM 1717 O O . GLU A 1 210 ? 4.849 15.865 11.478 1.00 88.06 210 GLU A O 1
ATOM 1722 N N . TYR A 1 211 ? 5.445 14.143 10.170 1.00 88.62 211 TYR A N 1
ATOM 1723 C CA . TYR A 1 211 ? 4.951 13.087 11.059 1.00 88.62 211 TYR A CA 1
ATOM 1724 C C . TYR A 1 211 ? 5.765 12.954 12.352 1.00 88.62 211 TYR A C 1
ATOM 1726 O O . TYR A 1 211 ? 5.245 12.483 13.364 1.00 88.62 211 TYR A O 1
ATOM 1734 N N . SER A 1 212 ? 7.030 13.379 12.333 1.00 88.06 212 SER A N 1
ATOM 1735 C CA . SER A 1 212 ? 7.922 13.378 13.500 1.00 88.06 212 SER A CA 1
ATOM 1736 C C . SER A 1 212 ? 7.891 14.680 14.318 1.00 88.06 212 SER A C 1
ATOM 1738 O O . SER A 1 212 ? 8.548 14.772 15.359 1.00 88.06 212 SER A O 1
ATOM 1740 N N . ALA A 1 213 ? 7.132 15.697 13.896 1.00 88.38 213 ALA A N 1
ATOM 1741 C CA . ALA A 1 213 ? 7.105 16.997 14.560 1.00 88.38 213 ALA A CA 1
ATOM 1742 C C . ALA A 1 213 ? 6.313 16.967 15.888 1.00 88.38 213 ALA A C 1
ATOM 1744 O O . ALA A 1 213 ? 5.084 16.916 15.900 1.00 88.38 213 ALA A O 1
ATOM 1745 N N . LYS A 1 214 ? 7.009 17.125 17.024 1.00 79.56 214 LYS A N 1
ATOM 1746 C CA . LYS A 1 214 ? 6.466 16.998 18.400 1.00 79.56 214 LYS A CA 1
ATOM 1747 C C . LYS A 1 214 ? 5.473 18.090 18.859 1.00 79.56 214 LYS A C 1
ATOM 1749 O O . LYS A 1 214 ? 5.125 18.143 20.033 1.00 79.56 214 LYS A O 1
ATOM 1754 N N . GLY A 1 215 ? 5.019 18.966 17.963 1.00 74.31 215 GLY A N 1
ATOM 1755 C CA . GLY A 1 215 ? 4.135 20.102 18.271 1.00 74.31 215 GLY A CA 1
ATOM 1756 C C . GLY A 1 215 ? 2.766 20.063 17.588 1.00 74.31 215 GLY A C 1
ATOM 1757 O O . GLY A 1 215 ? 1.962 20.970 17.787 1.00 74.31 215 GLY A O 1
ATOM 1758 N N . ARG A 1 216 ? 2.492 19.047 16.764 1.00 76.12 216 ARG A N 1
ATOM 1759 C CA . ARG A 1 216 ? 1.209 18.877 16.072 1.00 76.12 216 ARG A CA 1
ATOM 1760 C C . ARG A 1 216 ? 0.545 17.586 16.524 1.00 76.12 216 ARG A C 1
ATOM 1762 O O . ARG A 1 216 ? 1.218 16.630 16.899 1.00 76.12 216 ARG A O 1
ATOM 1769 N N . ALA A 1 217 ? -0.786 17.563 16.488 1.00 76.44 217 ALA A N 1
ATOM 1770 C CA . ALA A 1 217 ? -1.503 16.309 16.653 1.00 76.44 217 ALA A CA 1
ATOM 1771 C C . ALA A 1 217 ? -1.070 15.352 15.528 1.00 76.44 217 ALA A C 1
ATOM 1773 O O . ALA A 1 217 ? -1.021 15.785 14.371 1.00 76.44 217 ALA A O 1
ATOM 1774 N N . PRO A 1 218 ? -0.748 14.086 15.844 1.00 79.19 218 PRO A N 1
ATOM 1775 C CA . PRO A 1 218 ? -0.312 13.148 14.829 1.00 79.19 218 PRO A CA 1
ATOM 1776 C C . PRO A 1 218 ? -1.427 12.945 13.795 1.00 79.19 218 PRO A C 1
ATOM 1778 O O . PRO A 1 218 ? -2.617 12.961 14.146 1.00 79.19 218 PRO A O 1
ATOM 1781 N N . PRO A 1 219 ? -1.066 12.763 12.517 1.00 84.81 219 PRO A N 1
ATOM 1782 C CA . PRO A 1 219 ? -2.036 12.519 11.465 1.00 84.81 219 PRO A CA 1
ATOM 1783 C C . PRO A 1 219 ? -2.814 11.231 11.735 1.00 84.81 219 PRO A C 1
ATOM 1785 O O . PRO A 1 219 ? -2.340 10.295 12.382 1.00 84.81 219 PRO A O 1
ATOM 1788 N N . ARG A 1 220 ? -4.037 11.167 11.209 1.00 87.56 220 ARG A N 1
ATOM 1789 C CA . ARG A 1 220 ? -4.861 9.957 11.258 1.00 87.56 220 ARG A CA 1
ATOM 1790 C C . ARG A 1 220 ? -4.335 8.986 10.203 1.00 87.56 220 ARG A C 1
ATOM 1792 O O . ARG A 1 220 ? -4.826 8.985 9.082 1.00 87.56 220 ARG A O 1
ATOM 1799 N N . VAL A 1 221 ? -3.300 8.224 10.541 1.00 89.62 221 VAL A N 1
ATOM 1800 C CA . VAL A 1 221 ? -2.635 7.287 9.625 1.00 89.62 221 VAL A CA 1
ATOM 1801 C C . VAL A 1 221 ? -2.116 6.068 10.386 1.00 89.62 221 VAL A C 1
ATOM 1803 O O . VAL A 1 221 ? -1.775 6.159 11.566 1.00 89.62 221 VAL A O 1
ATOM 1806 N N . ILE A 1 222 ? -2.057 4.918 9.715 1.00 90.06 222 ILE A N 1
ATOM 1807 C CA . ILE A 1 222 ? -1.382 3.715 10.224 1.00 90.06 222 ILE A CA 1
ATOM 1808 C C . ILE A 1 222 ? -0.050 3.559 9.487 1.00 90.06 222 ILE A C 1
ATOM 1810 O O . ILE A 1 222 ? -0.034 3.462 8.261 1.00 90.06 222 ILE A O 1
ATOM 1814 N N . LEU A 1 223 ? 1.059 3.516 10.225 1.00 89.38 223 LEU A N 1
ATOM 1815 C CA . LEU A 1 223 ? 2.405 3.386 9.663 1.00 89.38 223 LEU A CA 1
ATOM 1816 C C . LEU A 1 223 ? 3.005 2.020 9.999 1.00 89.38 223 LEU A C 1
ATOM 1818 O O . LEU A 1 223 ? 3.030 1.609 11.160 1.00 89.38 223 LEU A O 1
ATOM 1822 N N . GLY A 1 224 ? 3.488 1.328 8.974 1.00 88.00 224 GLY A N 1
ATOM 1823 C CA . GLY A 1 224 ? 4.285 0.119 9.086 1.00 88.00 224 GLY A CA 1
ATOM 1824 C C . GLY A 1 224 ? 5.750 0.490 8.942 1.00 88.00 224 GLY A C 1
ATOM 1825 O O . GLY A 1 224 ? 6.170 0.975 7.897 1.00 88.00 224 GLY A O 1
ATOM 1826 N N . VAL A 1 225 ? 6.518 0.286 10.006 1.00 84.75 225 VAL A N 1
ATOM 1827 C CA . VAL A 1 225 ? 7.941 0.630 10.061 1.00 84.75 225 VAL A CA 1
ATOM 1828 C C . VAL A 1 225 ? 8.742 -0.590 10.484 1.00 84.75 225 VAL A C 1
ATOM 1830 O O . VAL A 1 225 ? 8.339 -1.325 11.387 1.00 84.75 225 VAL A O 1
ATOM 1833 N N . THR A 1 226 ? 9.884 -0.807 9.840 1.00 79.44 226 THR A N 1
ATOM 1834 C CA . THR A 1 226 ? 10.810 -1.895 10.192 1.00 79.44 226 THR A CA 1
ATOM 1835 C C . THR A 1 226 ? 12.016 -1.392 10.976 1.00 79.44 226 THR A C 1
ATOM 1837 O O . THR A 1 226 ? 12.611 -2.151 11.736 1.00 79.44 226 THR A O 1
ATOM 1840 N N . ASN A 1 227 ? 12.371 -0.113 10.828 1.00 79.56 227 ASN A N 1
ATOM 1841 C CA . ASN A 1 227 ? 13.543 0.464 11.470 1.00 79.56 227 ASN A CA 1
ATOM 1842 C C . ASN A 1 227 ? 13.251 0.863 12.937 1.00 79.56 227 ASN A C 1
ATOM 1844 O O . ASN A 1 227 ? 12.372 1.697 13.182 1.00 79.56 227 ASN A O 1
ATOM 1848 N N . PRO A 1 228 ? 14.013 0.356 13.929 1.00 78.75 228 PRO A N 1
ATOM 1849 C CA . PRO A 1 228 ? 13.861 0.737 15.337 1.00 78.75 228 PRO A CA 1
ATOM 1850 C C . PRO A 1 228 ? 14.023 2.237 15.620 1.00 78.75 228 PRO A C 1
ATOM 1852 O O . PRO A 1 228 ? 13.551 2.717 16.650 1.00 78.75 228 PRO A O 1
ATOM 1855 N N . PHE A 1 229 ? 14.660 2.997 14.726 1.00 84.75 229 PHE A N 1
ATOM 1856 C CA . PHE A 1 229 ? 14.769 4.454 14.816 1.00 84.75 229 PHE A CA 1
ATOM 1857 C C . PHE A 1 229 ? 13.408 5.142 15.018 1.00 84.75 229 PHE A C 1
ATOM 1859 O O . PHE A 1 229 ? 13.291 6.062 15.836 1.00 84.75 229 PHE A O 1
ATOM 1866 N N . PHE A 1 230 ? 12.357 4.648 14.353 1.00 86.44 230 PHE A N 1
ATOM 1867 C CA . PHE A 1 230 ? 11.008 5.213 14.442 1.00 86.44 230 PHE A CA 1
ATOM 1868 C C . PHE A 1 230 ? 10.418 5.176 15.848 1.00 86.44 230 PHE A C 1
ATOM 1870 O O . PHE A 1 230 ? 9.576 6.007 16.176 1.00 86.44 230 PHE A O 1
ATOM 1877 N N . ILE A 1 231 ? 10.901 4.278 16.708 1.00 81.62 231 ILE A N 1
ATOM 1878 C CA . ILE A 1 231 ? 10.461 4.194 18.099 1.00 81.62 231 ILE A CA 1
ATOM 1879 C C . ILE A 1 231 ? 10.771 5.493 18.860 1.00 81.62 231 ILE A C 1
ATOM 1881 O O . ILE A 1 231 ? 9.966 5.938 19.673 1.00 81.62 231 ILE A O 1
ATOM 1885 N N . LYS A 1 232 ? 11.931 6.112 18.597 1.00 83.44 232 LYS A N 1
ATOM 1886 C CA . LYS A 1 232 ? 12.278 7.424 19.169 1.00 83.44 232 LYS A CA 1
ATOM 1887 C C . LYS A 1 232 ? 11.614 8.563 18.409 1.00 83.44 232 LYS A C 1
ATOM 1889 O O . LYS A 1 232 ? 11.165 9.521 19.028 1.00 83.44 232 LYS A O 1
ATOM 1894 N N . ALA A 1 233 ? 11.590 8.478 17.080 1.00 86.81 233 ALA A N 1
ATOM 1895 C CA . ALA A 1 233 ? 11.080 9.563 16.245 1.00 86.81 233 ALA A CA 1
ATOM 1896 C C . ALA A 1 233 ? 9.574 9.806 16.455 1.00 86.81 233 ALA A C 1
ATOM 1898 O O . ALA A 1 233 ? 9.123 10.949 16.418 1.00 86.81 233 ALA A O 1
ATOM 1899 N N . LEU A 1 234 ? 8.811 8.742 16.716 1.00 87.56 234 LEU A N 1
ATOM 1900 C CA . LEU A 1 234 ? 7.355 8.760 16.863 1.00 87.56 234 LEU A CA 1
ATOM 1901 C C . LEU A 1 234 ? 6.914 8.430 18.302 1.00 87.56 234 LEU A C 1
ATOM 1903 O O . LEU A 1 234 ? 5.817 7.927 18.522 1.00 87.56 234 LEU A O 1
ATOM 1907 N N . ASP A 1 235 ? 7.754 8.724 19.300 1.00 84.25 235 ASP A N 1
ATOM 1908 C CA . ASP A 1 235 ? 7.489 8.447 20.725 1.00 84.25 235 ASP A CA 1
ATOM 1909 C C . ASP A 1 235 ? 6.219 9.121 21.280 1.00 84.25 235 ASP A C 1
ATOM 1911 O O . ASP A 1 235 ? 5.605 8.630 22.223 1.00 84.25 235 ASP A O 1
ATOM 1915 N N . HIS A 1 236 ? 5.830 10.244 20.684 1.00 84.50 236 HIS A N 1
ATOM 1916 C CA . HIS A 1 236 ? 4.662 11.050 21.020 1.00 84.50 236 HIS A CA 1
ATOM 1917 C C . HIS A 1 236 ? 3.352 10.495 20.439 1.00 84.50 236 HIS A C 1
ATOM 1919 O O . HIS A 1 236 ? 2.281 11.052 20.692 1.00 84.50 236 HIS A O 1
ATOM 1925 N N . TRP A 1 237 ? 3.409 9.426 19.638 1.00 88.69 237 TRP A N 1
ATOM 1926 C CA . TRP A 1 237 ? 2.223 8.858 19.013 1.00 88.69 237 TRP A CA 1
ATOM 1927 C C . TRP A 1 237 ? 1.366 8.098 20.027 1.00 88.69 237 TRP A C 1
ATOM 1929 O O . TRP A 1 237 ? 1.877 7.349 20.859 1.00 88.69 237 TRP A O 1
ATOM 1939 N N . PRO A 1 238 ? 0.030 8.222 19.948 1.00 87.25 238 PRO A N 1
ATOM 1940 C CA . PRO A 1 238 ? -0.856 7.707 20.981 1.00 87.25 238 PRO A CA 1
ATOM 1941 C C . PRO A 1 238 ? -0.959 6.175 21.013 1.00 87.25 238 PRO A C 1
ATOM 1943 O O . PRO A 1 238 ? -1.401 5.604 22.017 1.00 87.25 238 PRO A O 1
ATOM 1946 N N . HIS A 1 239 ? -0.610 5.522 19.903 1.00 88.19 239 HIS A N 1
ATOM 1947 C CA . HIS A 1 239 ? -0.723 4.087 19.699 1.00 88.19 239 HIS A CA 1
ATOM 1948 C C . HIS A 1 239 ? 0.550 3.556 19.047 1.00 88.19 239 HIS A C 1
ATOM 1950 O O . HIS A 1 239 ? 0.890 3.956 17.937 1.00 88.19 239 HIS A O 1
ATOM 1956 N N . ILE A 1 240 ? 1.212 2.615 19.714 1.00 86.75 240 ILE A N 1
ATOM 1957 C CA . ILE A 1 240 ? 2.382 1.911 19.190 1.00 86.75 240 ILE A CA 1
ATOM 1958 C C . ILE A 1 240 ? 2.122 0.415 19.340 1.00 86.75 240 ILE A C 1
ATOM 1960 O O . ILE A 1 240 ? 1.887 -0.085 20.442 1.00 86.75 240 ILE A O 1
ATOM 1964 N N . LEU A 1 241 ? 2.151 -0.312 18.227 1.00 86.25 241 LEU A N 1
ATOM 1965 C CA . LEU A 1 241 ? 2.048 -1.766 18.211 1.00 86.25 241 LEU A CA 1
ATOM 1966 C C . LEU A 1 241 ? 3.394 -2.345 17.788 1.00 86.25 241 LEU A C 1
ATOM 1968 O O . LEU A 1 241 ? 3.781 -2.233 16.629 1.00 86.25 241 LEU A O 1
ATOM 1972 N N . LYS A 1 242 ? 4.095 -2.982 18.727 1.00 82.94 242 LYS A N 1
ATOM 1973 C CA . LYS A 1 242 ? 5.351 -3.676 18.437 1.00 82.94 242 LYS A CA 1
ATOM 1974 C C . LYS A 1 242 ? 5.063 -5.152 18.199 1.00 82.94 242 LYS A C 1
ATOM 1976 O O . LYS A 1 242 ? 4.672 -5.862 19.129 1.00 82.94 242 LYS A O 1
ATOM 1981 N N . VAL A 1 243 ? 5.262 -5.599 16.965 1.00 77.50 243 VAL A N 1
ATOM 1982 C CA . VAL A 1 243 ? 5.230 -7.020 16.605 1.00 77.50 243 VAL A CA 1
ATOM 1983 C C . VAL A 1 243 ? 6.592 -7.613 16.963 1.00 77.50 243 VAL A C 1
ATOM 1985 O O . VAL A 1 243 ? 7.620 -7.042 16.614 1.00 77.50 243 VAL A O 1
ATOM 1988 N N . GLY A 1 244 ? 6.605 -8.689 17.747 1.00 67.56 244 GLY A N 1
ATOM 1989 C CA . GLY A 1 244 ? 7.838 -9.397 18.092 1.00 67.56 244 GLY A CA 1
ATOM 1990 C C . GLY A 1 244 ? 8.155 -10.474 17.073 1.00 67.56 244 GLY A C 1
ATOM 1991 O O . GLY A 1 244 ? 7.238 -11.040 16.477 1.00 67.56 244 GLY A O 1
ATOM 1992 N N . ASP A 1 245 ? 9.435 -10.803 16.942 1.00 59.47 245 ASP A N 1
ATOM 1993 C CA . ASP A 1 245 ? 9.831 -12.054 16.314 1.00 59.47 245 ASP A CA 1
ATOM 1994 C C . ASP A 1 245 ? 9.325 -13.197 17.197 1.00 59.47 245 ASP A C 1
ATOM 1996 O O . ASP A 1 245 ? 9.552 -13.207 18.411 1.00 59.47 245 ASP A O 1
ATOM 2000 N N . THR A 1 246 ? 8.599 -14.149 16.610 1.00 47.12 246 THR A N 1
ATOM 2001 C CA . THR A 1 246 ? 8.327 -15.444 17.243 1.00 47.12 246 THR A CA 1
ATOM 2002 C C . THR A 1 246 ? 9.657 -16.163 17.414 1.00 47.12 246 THR A C 1
ATOM 2004 O O . THR A 1 246 ? 10.041 -16.987 16.591 1.00 47.12 246 THR A O 1
ATOM 2007 N N . VAL A 1 247 ? 10.391 -15.814 18.464 1.00 42.84 247 VAL A N 1
ATOM 2008 C CA . VAL A 1 247 ? 11.441 -16.668 18.992 1.00 42.84 247 VAL A CA 1
ATOM 2009 C C . VAL A 1 247 ? 10.694 -17.821 19.638 1.00 42.84 247 VAL A C 1
ATOM 2011 O O . VAL A 1 247 ? 9.971 -17.612 20.616 1.00 42.84 247 VAL A O 1
ATOM 2014 N N . GLU A 1 248 ? 10.805 -19.010 19.048 1.00 38.84 248 GLU A N 1
ATOM 2015 C CA . GLU A 1 248 ? 10.426 -20.261 19.696 1.00 38.84 248 GLU A CA 1
ATOM 2016 C C . GLU A 1 248 ? 11.123 -20.291 21.055 1.00 38.84 248 GLU A C 1
ATOM 2018 O O . GLU A 1 248 ? 12.314 -20.564 21.176 1.00 38.84 248 GLU A O 1
ATOM 2023 N N . SER A 1 249 ? 10.395 -19.881 22.088 1.00 36.81 249 SER A N 1
ATOM 2024 C CA . SER A 1 249 ? 10.894 -19.912 23.447 1.00 36.81 249 SER A CA 1
ATOM 2025 C C . SER A 1 249 ? 10.728 -21.360 23.875 1.00 36.81 249 SER A C 1
ATOM 2027 O O . SER A 1 249 ? 9.622 -21.792 24.188 1.00 36.81 249 SER A O 1
ATOM 2029 N N . THR A 1 250 ? 11.817 -22.121 23.861 1.00 35.69 250 THR A N 1
ATOM 2030 C CA . THR A 1 250 ? 11.893 -23.495 24.381 1.00 35.69 250 THR A CA 1
ATOM 2031 C C . THR A 1 250 ? 11.686 -23.597 25.898 1.00 35.69 250 THR A C 1
ATOM 2033 O O . THR A 1 250 ? 11.826 -24.680 26.452 1.00 35.69 250 THR A O 1
ATOM 2036 N N . ASP A 1 251 ? 11.283 -22.519 26.575 1.00 35.47 251 ASP A N 1
ATOM 2037 C CA . ASP A 1 251 ? 11.009 -22.521 28.008 1.00 35.47 251 ASP A CA 1
ATOM 2038 C C . ASP A 1 251 ? 9.504 -22.489 28.286 1.00 35.47 251 ASP A C 1
ATOM 2040 O O . ASP A 1 251 ? 8.829 -21.458 28.213 1.00 35.47 251 ASP A O 1
ATOM 2044 N N . GLY A 1 252 ? 8.989 -23.669 28.634 1.00 39.72 252 GLY A N 1
ATOM 2045 C CA . GLY A 1 252 ? 7.61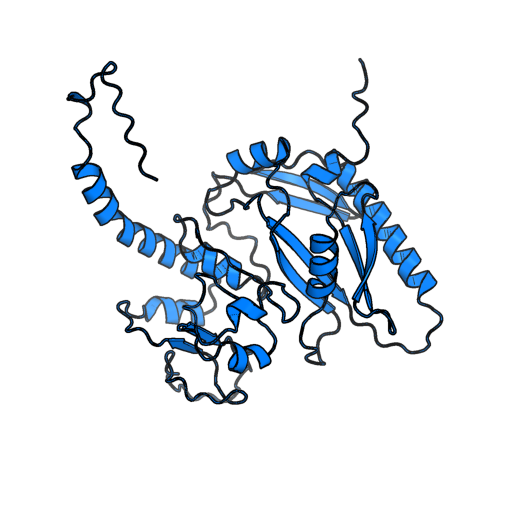8 -23.934 29.052 1.00 39.72 252 GLY A CA 1
ATOM 2046 C C . GLY A 1 252 ? 7.260 -23.324 30.406 1.00 39.72 252 GLY A C 1
ATOM 2047 O O . GLY A 1 252 ? 6.989 -24.043 31.364 1.00 39.72 252 GLY A O 1
ATOM 2048 N N . HIS A 1 253 ? 7.170 -21.997 30.475 1.00 36.75 253 HIS A N 1
ATOM 2049 C CA . HIS A 1 253 ? 6.450 -21.333 31.553 1.00 36.75 253 HIS A CA 1
ATOM 2050 C C . HIS A 1 253 ? 5.359 -20.414 31.013 1.00 36.75 253 HIS A C 1
ATOM 2052 O O . HIS A 1 253 ? 5.616 -19.368 30.421 1.00 36.75 253 HIS A O 1
ATOM 2058 N N . ASP A 1 254 ? 4.124 -20.828 31.300 1.00 37.81 254 ASP A N 1
ATOM 2059 C CA . ASP A 1 254 ? 2.843 -20.167 31.057 1.00 37.81 254 ASP A CA 1
ATOM 2060 C C . ASP A 1 254 ? 2.756 -18.836 31.839 1.00 37.81 254 ASP A C 1
ATOM 2062 O O . ASP A 1 254 ? 2.015 -18.669 32.809 1.00 37.81 254 ASP A O 1
ATOM 2066 N N . ARG A 1 255 ? 3.596 -17.860 31.476 1.00 42.78 255 ARG A N 1
ATOM 2067 C CA . ARG A 1 255 ? 3.486 -16.487 31.966 1.00 42.78 255 ARG A CA 1
ATOM 2068 C C . ARG A 1 255 ? 2.417 -15.801 31.133 1.00 42.78 255 ARG A C 1
ATOM 2070 O O . ARG A 1 255 ? 2.633 -15.522 29.959 1.00 42.78 255 ARG A O 1
ATOM 2077 N N . GLN A 1 256 ? 1.286 -15.476 31.762 1.00 42.59 256 GLN A N 1
ATOM 2078 C CA . GLN A 1 256 ? 0.285 -14.562 31.206 1.00 42.59 256 GLN A CA 1
ATOM 2079 C C . GLN A 1 256 ? 0.964 -13.252 30.779 1.00 42.59 256 GLN A C 1
ATOM 2081 O O . GLN A 1 256 ? 1.161 -12.340 31.588 1.00 42.59 256 GLN A O 1
ATOM 2086 N N . GLU A 1 257 ? 1.336 -13.141 29.506 1.00 51.94 257 GLU A N 1
ATOM 2087 C CA . GLU A 1 257 ? 1.895 -11.907 28.981 1.00 51.94 257 GLU A CA 1
ATOM 2088 C C . GLU A 1 257 ? 0.814 -10.826 28.997 1.00 51.94 257 GLU A C 1
ATOM 2090 O O . GLU A 1 257 ? -0.241 -10.913 28.357 1.00 51.94 257 GLU A O 1
ATOM 2095 N N . LYS A 1 258 ? 1.072 -9.765 29.767 1.00 52.81 258 LYS A N 1
ATOM 2096 C CA . LYS A 1 258 ? 0.242 -8.564 29.751 1.00 52.81 258 LYS A CA 1
ATOM 2097 C C . LYS A 1 258 ? 0.312 -7.968 28.342 1.00 52.81 258 LYS A C 1
ATOM 2099 O O . LYS A 1 258 ? 1.317 -7.387 27.949 1.00 52.81 258 LYS A O 1
ATOM 2104 N N . THR A 1 259 ? -0.777 -8.104 27.585 1.00 55.44 259 THR A N 1
ATOM 2105 C CA . THR A 1 259 ? -0.875 -7.594 26.200 1.00 55.44 259 THR A CA 1
ATOM 2106 C C . THR A 1 259 ? -0.794 -6.067 26.104 1.00 55.44 259 THR A C 1
ATOM 2108 O O . THR A 1 259 ? -0.570 -5.540 25.019 1.00 55.44 259 THR A O 1
ATOM 2111 N N . ARG A 1 260 ? -1.049 -5.362 27.218 1.00 58.72 260 ARG A N 1
ATOM 2112 C CA . ARG A 1 260 ? -0.946 -3.909 27.347 1.00 58.72 260 ARG A CA 1
ATOM 2113 C C . ARG A 1 260 ? 0.182 -3.594 28.309 1.00 58.72 260 ARG A C 1
ATOM 2115 O O . ARG A 1 260 ? 0.227 -4.146 29.412 1.00 58.72 260 ARG A O 1
ATOM 2122 N N . ARG A 1 261 ? 1.059 -2.695 27.888 1.00 66.88 261 ARG A N 1
ATOM 2123 C CA . ARG A 1 261 ? 2.238 -2.292 28.648 1.00 66.88 261 ARG A CA 1
ATOM 2124 C C . ARG A 1 261 ? 2.259 -0.778 28.789 1.00 66.88 261 ARG A C 1
ATOM 2126 O O . ARG A 1 261 ? 1.733 -0.062 27.937 1.00 66.88 261 ARG A O 1
ATOM 2133 N N . HIS A 1 262 ? 2.812 -0.318 29.905 1.00 62.91 262 HIS A N 1
ATOM 2134 C CA . HIS A 1 262 ? 3.141 1.088 30.078 1.00 62.91 262 HIS A CA 1
ATOM 2135 C C . HIS A 1 262 ? 4.314 1.427 29.148 1.00 62.91 262 HIS A C 1
ATOM 2137 O O . HIS A 1 262 ? 5.186 0.584 28.923 1.00 62.91 262 HIS A O 1
ATOM 2143 N N . TRP A 1 263 ? 4.282 2.609 28.537 1.00 65.69 263 TRP A N 1
ATOM 2144 C CA . TRP A 1 263 ? 5.360 3.064 27.669 1.00 65.69 263 TRP A CA 1
ATOM 2145 C C . TRP A 1 263 ? 6.474 3.662 28.528 1.00 65.69 263 TRP A C 1
ATOM 2147 O O . TRP A 1 263 ? 6.293 4.720 29.121 1.00 65.69 263 TRP A O 1
ATOM 2157 N N . ASP A 1 264 ? 7.623 2.987 28.590 1.00 61.22 264 ASP A N 1
ATOM 2158 C CA . ASP A 1 264 ? 8.751 3.398 29.441 1.00 61.22 264 ASP A CA 1
ATOM 2159 C C . ASP A 1 264 ? 9.826 4.196 28.675 1.00 61.22 264 ASP A C 1
ATOM 2161 O O . ASP A 1 264 ? 10.915 4.427 29.197 1.00 61.22 264 ASP A O 1
ATOM 2165 N N . GLY A 1 265 ? 9.565 4.579 27.418 1.00 57.97 265 GLY A N 1
ATOM 2166 C CA . GLY A 1 265 ? 10.462 5.417 26.606 1.00 57.97 265 GLY A CA 1
ATOM 2167 C C . GLY A 1 265 ? 11.793 4.774 26.183 1.00 57.97 265 GLY A C 1
ATOM 2168 O O . GLY A 1 265 ? 12.606 5.428 25.533 1.00 57.97 265 GLY A O 1
ATOM 2169 N N . ARG A 1 266 ? 12.048 3.502 26.523 1.00 59.44 266 ARG A N 1
ATOM 2170 C CA . ARG A 1 266 ? 13.293 2.793 26.172 1.00 59.44 266 ARG A CA 1
ATOM 2171 C C . ARG A 1 266 ? 13.156 2.031 24.856 1.00 59.44 266 ARG A C 1
ATOM 2173 O O . ARG A 1 266 ? 12.262 1.204 24.699 1.00 59.44 266 ARG A O 1
ATOM 2180 N N . THR A 1 267 ? 14.089 2.294 23.944 1.00 56.78 267 THR A N 1
ATOM 2181 C CA . THR A 1 267 ? 14.049 1.897 22.524 1.00 56.78 267 THR A CA 1
ATOM 2182 C C . THR A 1 267 ? 14.417 0.446 22.214 1.00 56.78 267 THR A C 1
ATOM 2184 O O . THR A 1 267 ? 13.810 -0.148 21.329 1.00 56.78 267 THR A O 1
ATOM 2187 N N . LEU A 1 268 ? 15.436 -0.112 22.881 1.00 53.19 268 LEU A N 1
ATOM 2188 C CA . LEU A 1 268 ? 15.999 -1.416 22.499 1.00 53.19 268 LEU A CA 1
ATOM 2189 C C . LEU A 1 268 ? 15.272 -2.597 23.168 1.00 53.19 268 LEU A C 1
ATOM 2191 O O . LEU A 1 268 ? 15.033 -3.606 22.514 1.00 53.19 268 LEU A O 1
ATOM 2195 N N . ASP A 1 269 ? 14.818 -2.437 24.417 1.00 56.84 269 ASP A N 1
ATOM 2196 C CA . ASP A 1 269 ? 14.338 -3.556 25.253 1.00 56.84 269 ASP A CA 1
ATOM 2197 C C . ASP A 1 269 ? 12.808 -3.639 25.399 1.00 56.84 269 ASP A C 1
ATOM 2199 O O . ASP A 1 269 ? 12.274 -4.416 26.198 1.00 56.84 269 ASP A O 1
ATOM 2203 N N . THR A 1 270 ? 12.056 -2.820 24.660 1.00 66.38 270 THR A N 1
ATOM 2204 C CA . THR A 1 270 ? 10.588 -2.852 24.714 1.00 66.38 270 THR A CA 1
ATOM 2205 C C . THR A 1 270 ? 10.110 -4.191 24.152 1.00 66.38 270 THR A C 1
ATOM 2207 O O . THR A 1 270 ? 10.328 -4.467 22.972 1.00 66.38 270 THR A O 1
ATOM 2210 N N . LYS A 1 271 ? 9.474 -5.053 24.955 1.00 72.19 271 LYS A N 1
ATOM 2211 C CA . LYS A 1 271 ? 8.963 -6.327 24.413 1.00 72.19 271 LYS A CA 1
ATOM 2212 C C . LYS A 1 271 ? 7.764 -6.094 23.483 1.00 72.19 271 LYS A C 1
ATOM 2214 O O . LYS A 1 271 ? 7.153 -5.029 23.493 1.00 72.19 271 LYS A O 1
ATOM 2219 N N . ALA A 1 272 ? 7.416 -7.106 22.697 1.00 78.12 272 ALA A N 1
ATOM 2220 C CA . ALA A 1 272 ? 6.245 -7.065 21.831 1.00 78.12 272 ALA A CA 1
ATOM 2221 C C . ALA A 1 272 ? 4.952 -6.766 22.614 1.00 78.12 272 ALA A C 1
ATOM 2223 O O . ALA A 1 272 ? 4.775 -7.199 23.761 1.00 78.12 272 ALA A O 1
ATOM 2224 N N . GLY A 1 273 ? 4.042 -6.018 21.991 1.00 80.25 273 GLY A N 1
ATOM 2225 C CA . GLY A 1 273 ? 2.758 -5.665 22.590 1.00 80.25 273 GLY A CA 1
ATOM 2226 C C . GLY A 1 273 ? 2.164 -4.351 22.092 1.00 80.25 273 GLY A C 1
ATOM 2227 O O . GLY A 1 273 ? 2.768 -3.622 21.304 1.00 80.25 273 GLY A O 1
ATOM 2228 N N . LEU A 1 274 ? 0.954 -4.064 22.580 1.00 84.31 274 LEU A N 1
ATOM 2229 C CA . LEU A 1 274 ? 0.230 -2.826 22.306 1.00 84.31 274 LEU A CA 1
ATOM 2230 C C . LEU A 1 274 ? 0.475 -1.804 23.423 1.00 84.31 274 LEU A C 1
ATOM 2232 O O . LEU A 1 274 ? 0.166 -2.048 24.596 1.00 84.31 274 LEU A O 1
ATOM 2236 N N . TYR A 1 275 ? 0.956 -0.633 23.030 1.00 84.38 275 TYR A N 1
ATOM 2237 C CA . TYR A 1 275 ? 1.157 0.539 23.867 1.00 84.38 275 TYR A CA 1
ATOM 2238 C C . TYR A 1 275 ? 0.137 1.595 23.447 1.00 84.38 275 TYR A C 1
ATOM 2240 O O . TYR A 1 275 ? 0.073 1.990 22.286 1.00 84.38 275 TYR A O 1
ATOM 2248 N N . THR A 1 276 ? -0.726 1.999 24.378 1.00 84.75 276 THR A N 1
ATOM 2249 C CA . THR A 1 276 ? -1.781 2.981 24.110 1.00 84.75 276 THR A CA 1
ATOM 2250 C C . THR A 1 276 ? -2.035 3.853 25.329 1.00 84.75 276 THR A C 1
ATOM 2252 O O . THR A 1 276 ? -2.214 3.342 26.446 1.00 84.75 276 THR A O 1
ATOM 2255 N N . HIS A 1 277 ? -2.100 5.164 25.097 1.00 81.31 277 HIS A N 1
ATOM 2256 C CA . HIS A 1 277 ? -2.472 6.151 26.114 1.00 81.31 277 HIS A CA 1
ATOM 2257 C C . HIS A 1 277 ? -3.968 6.089 26.451 1.00 81.31 277 HIS A C 1
ATOM 2259 O O . HIS A 1 277 ? -4.380 6.424 27.560 1.00 81.31 277 HIS A O 1
ATOM 2265 N N . PHE A 1 278 ? -4.792 5.596 25.526 1.00 81.19 278 PHE A N 1
ATOM 2266 C CA . PHE A 1 278 ? -6.239 5.565 25.699 1.00 81.19 278 PHE A CA 1
ATOM 2267 C C . PHE A 1 278 ? -6.723 4.430 26.606 1.00 81.19 278 PHE A C 1
ATOM 2269 O O . PHE A 1 278 ? -6.148 3.335 26.667 1.00 81.19 278 PHE A O 1
ATOM 2276 N N . LYS A 1 279 ? -7.840 4.687 27.295 1.00 79.62 279 LYS A N 1
ATOM 2277 C CA . LYS A 1 279 ? -8.589 3.672 28.040 1.00 79.62 279 LYS A CA 1
ATOM 2278 C C . LYS A 1 279 ? -9.337 2.776 27.052 1.00 79.62 279 LYS A C 1
ATOM 2280 O O . LYS A 1 279 ? -10.072 3.257 26.199 1.00 79.62 279 LYS A O 1
ATOM 2285 N N . THR A 1 280 ? -9.143 1.468 27.165 1.00 73.56 280 THR A N 1
ATOM 2286 C CA . THR A 1 280 ? -9.828 0.478 26.329 1.00 73.56 280 THR A CA 1
ATOM 2287 C C . THR A 1 280 ? -11.238 0.236 26.855 1.00 73.56 280 THR A C 1
ATOM 2289 O O . THR A 1 280 ? -11.399 -0.074 28.035 1.00 73.56 280 THR A O 1
ATOM 2292 N N . PHE A 1 281 ? -12.234 0.327 25.979 1.00 73.62 281 PHE A N 1
ATOM 2293 C CA . PHE A 1 281 ? -13.633 0.013 26.301 1.00 73.62 281 PHE A CA 1
ATOM 2294 C C . PHE A 1 281 ? -14.062 -1.379 25.818 1.00 73.62 281 PHE A C 1
ATOM 2296 O O . PHE A 1 281 ? -15.139 -1.849 26.168 1.00 73.62 281 PHE A O 1
ATOM 2303 N N . LEU A 1 282 ? -13.205 -2.053 25.045 1.00 72.25 282 LEU A N 1
ATOM 2304 C CA . LEU A 1 282 ? -13.429 -3.409 24.560 1.00 72.25 282 LEU A CA 1
ATOM 2305 C C . LEU A 1 282 ? -12.695 -4.418 25.443 1.00 72.25 282 LEU A C 1
ATOM 2307 O O . LEU A 1 282 ? -11.511 -4.258 25.753 1.00 72.25 282 LEU A O 1
ATOM 2311 N N . ASN A 1 283 ? -13.408 -5.475 25.822 1.00 75.19 283 ASN A N 1
ATOM 2312 C CA . ASN A 1 283 ? -12.847 -6.602 26.552 1.00 75.19 283 ASN A CA 1
ATOM 2313 C C . ASN A 1 283 ? -12.277 -7.636 25.581 1.00 75.19 283 ASN A C 1
ATOM 2315 O O . ASN A 1 283 ? -12.786 -7.832 24.480 1.00 75.19 283 ASN A O 1
ATOM 2319 N N . LYS A 1 284 ? -11.219 -8.329 26.005 1.00 74.50 284 LYS A N 1
ATOM 2320 C CA . LYS A 1 284 ? -10.622 -9.405 25.210 1.00 74.50 284 LYS A CA 1
ATOM 2321 C C . LYS A 1 284 ? -11.542 -10.616 25.174 1.00 74.50 284 LYS A C 1
ATOM 2323 O O . LYS A 1 284 ? -11.903 -11.139 26.231 1.00 74.50 284 LYS A O 1
ATOM 2328 N N . ASP A 1 285 ? -11.778 -11.146 23.982 1.00 80.12 285 ASP A N 1
ATOM 2329 C CA . ASP A 1 285 ? -12.381 -12.462 23.836 1.00 80.12 285 ASP A CA 1
ATOM 2330 C C . ASP A 1 285 ? -11.321 -13.556 24.059 1.00 80.12 285 ASP A C 1
ATOM 2332 O O . ASP A 1 285 ? -10.522 -13.905 23.183 1.00 80.12 285 ASP A O 1
ATOM 2336 N N . LYS A 1 286 ? -11.300 -14.103 25.281 1.00 81.06 286 LYS A N 1
ATOM 2337 C CA . LYS A 1 286 ? -10.386 -15.190 25.666 1.00 81.06 286 LYS A CA 1
ATOM 2338 C C . LYS A 1 286 ? -10.627 -16.467 24.853 1.00 81.06 286 LYS A C 1
ATOM 2340 O O . LYS A 1 286 ? -9.704 -17.268 24.716 1.00 81.06 286 LYS A O 1
ATOM 2345 N N . SER A 1 287 ? -11.842 -16.682 24.347 1.00 78.75 287 SER A N 1
ATOM 2346 C CA . SER A 1 287 ? -12.185 -17.872 23.566 1.00 78.75 287 SER A CA 1
ATOM 2347 C C . SER A 1 287 ? -11.564 -17.801 22.171 1.00 78.75 287 SER A C 1
ATOM 2349 O O . SER A 1 287 ? -10.937 -18.766 21.728 1.00 78.75 287 SER A O 1
ATOM 2351 N N . VAL A 1 288 ? -11.641 -16.633 21.528 1.00 77.94 288 VAL A N 1
ATOM 2352 C CA . VAL A 1 288 ? -11.025 -16.373 20.222 1.00 77.94 288 VAL A CA 1
ATOM 2353 C C . VAL A 1 288 ? -9.506 -16.398 20.344 1.00 77.94 288 VAL A C 1
ATOM 2355 O O . VAL A 1 288 ? -8.854 -17.090 19.568 1.00 77.94 288 VAL A O 1
ATOM 2358 N N . ALA A 1 289 ? -8.936 -15.762 21.374 1.00 76.19 289 ALA A N 1
ATOM 2359 C CA . ALA A 1 289 ? -7.492 -15.798 21.619 1.00 76.19 289 ALA A CA 1
ATOM 2360 C C . ALA A 1 289 ? -6.955 -17.237 21.758 1.00 76.19 289 ALA A C 1
ATOM 2362 O O . ALA A 1 289 ? -5.960 -17.592 21.130 1.00 76.19 289 ALA A O 1
ATOM 2363 N N . LYS A 1 290 ? -7.652 -18.102 22.510 1.00 75.12 290 LYS A N 1
ATOM 2364 C CA . LYS A 1 290 ? -7.290 -19.525 22.633 1.00 75.12 290 LYS A CA 1
ATOM 2365 C C . LYS A 1 290 ? -7.401 -20.286 21.308 1.00 75.12 290 LYS A C 1
ATOM 2367 O O . LYS A 1 290 ? -6.593 -21.174 21.064 1.00 75.12 290 LYS A O 1
ATOM 2372 N N . LYS A 1 291 ? -8.389 -19.968 20.463 1.00 72.25 291 LYS A N 1
ATOM 2373 C CA . LYS A 1 291 ? -8.545 -20.585 19.132 1.00 72.25 291 LYS A CA 1
ATOM 2374 C C . LYS A 1 291 ? -7.429 -20.163 18.170 1.00 72.25 291 LYS A C 1
ATOM 2376 O O . LYS A 1 291 ? -6.935 -21.004 17.429 1.00 72.25 291 LYS A O 1
ATOM 2381 N N . LEU A 1 292 ? -7.002 -18.900 18.225 1.00 71.31 292 LEU A N 1
ATOM 2382 C CA . LEU A 1 292 ? -5.902 -18.375 17.407 1.00 71.31 292 LEU A CA 1
ATOM 2383 C C . LEU A 1 292 ? -4.556 -19.005 17.785 1.00 71.31 292 LEU A C 1
ATOM 2385 O O . LEU A 1 292 ? -3.793 -19.384 16.902 1.00 71.31 292 LEU A O 1
ATOM 2389 N N . LEU A 1 293 ? -4.302 -19.202 19.083 1.00 67.69 293 LEU A N 1
ATOM 2390 C CA . LEU A 1 293 ? -3.099 -19.888 19.575 1.00 67.69 293 LEU A CA 1
ATOM 2391 C C . LEU A 1 293 ? -3.034 -21.369 19.163 1.00 67.69 293 LEU A C 1
ATOM 2393 O O . LEU A 1 293 ? -1.951 -21.932 19.084 1.00 67.69 293 LEU A O 1
ATOM 2397 N N . LYS A 1 294 ? -4.181 -21.999 18.872 1.00 63.09 294 LYS A N 1
ATOM 2398 C CA . LYS A 1 294 ? -4.273 -23.393 18.402 1.00 63.09 294 LYS A CA 1
ATOM 2399 C C . LYS A 1 294 ? -4.105 -23.553 16.883 1.00 63.09 294 LYS A C 1
ATOM 2401 O O . LYS A 1 294 ? -4.318 -24.645 16.369 1.00 63.09 294 LYS A O 1
ATOM 2406 N N . GLY A 1 295 ? -3.724 -22.493 16.166 1.00 54.38 295 GLY A N 1
ATOM 2407 C CA . GLY A 1 295 ? -3.255 -22.598 14.783 1.00 54.38 295 GLY A CA 1
ATOM 2408 C C . GLY A 1 295 ? -4.319 -22.502 13.687 1.00 54.38 295 GLY A C 1
ATOM 2409 O O . GLY A 1 295 ? -4.026 -22.868 12.553 1.00 54.38 295 GLY A O 1
ATOM 2410 N N . VAL A 1 296 ? -5.526 -21.984 13.959 1.00 50.03 296 VAL A N 1
ATOM 2411 C CA . VAL A 1 296 ? -6.513 -21.735 12.888 1.00 50.03 296 VAL A CA 1
ATOM 2412 C C . VAL A 1 296 ? -6.457 -20.280 12.417 1.00 50.03 296 VAL A C 1
ATOM 2414 O O . VAL A 1 296 ? -6.743 -19.334 13.153 1.00 50.03 296 VAL A O 1
ATOM 2417 N N . GLN A 1 297 ? -6.047 -20.155 11.157 1.00 67.69 297 GLN A N 1
ATOM 2418 C CA . GLN A 1 297 ? -5.376 -19.024 10.528 1.00 67.69 297 GLN A CA 1
ATOM 2419 C C . GLN A 1 297 ? -6.379 -18.076 9.845 1.00 67.69 297 GLN A C 1
ATOM 2421 O O . GLN A 1 297 ? -7.222 -18.530 9.082 1.00 67.69 297 GLN A O 1
ATOM 2426 N N . CYS A 1 298 ? -6.312 -16.771 10.133 1.00 61.97 298 CYS A N 1
ATOM 2427 C CA . CYS A 1 298 ? -7.037 -15.642 9.505 1.00 61.97 298 CYS A CA 1
ATOM 2428 C C . CYS A 1 298 ? -8.586 -15.657 9.449 1.00 61.97 298 CYS A C 1
ATOM 2430 O O . CYS A 1 298 ? -9.196 -14.644 9.788 1.00 61.97 298 CYS A O 1
ATOM 2432 N N . ASN A 1 299 ? -9.252 -16.751 9.079 1.00 65.69 299 ASN A N 1
ATOM 2433 C CA . ASN A 1 299 ? -10.702 -16.790 8.841 1.00 65.69 299 ASN A CA 1
ATOM 2434 C C . ASN A 1 299 ? -11.530 -16.636 10.121 1.00 65.69 299 ASN A C 1
ATOM 2436 O O . ASN A 1 299 ? -12.538 -15.934 10.121 1.00 65.69 299 ASN A O 1
ATOM 2440 N N . ILE A 1 300 ? -11.089 -17.237 11.234 1.00 72.31 300 ILE A N 1
ATOM 2441 C CA . ILE A 1 300 ? -11.739 -17.048 12.543 1.00 72.31 300 ILE A CA 1
ATOM 2442 C C . ILE A 1 300 ? -11.643 -15.583 12.976 1.00 72.31 300 ILE A C 1
ATOM 2444 O O . ILE A 1 300 ? -12.619 -15.024 13.470 1.00 72.31 300 ILE A O 1
ATOM 2448 N N . LEU A 1 301 ? -10.477 -14.965 12.765 1.00 74.19 301 LEU A N 1
ATOM 2449 C CA . LEU A 1 301 ? -10.241 -13.567 13.108 1.00 74.19 301 LEU A CA 1
ATOM 2450 C C . LEU A 1 301 ? -11.152 -12.653 12.281 1.00 74.19 301 LEU A C 1
ATOM 2452 O O . LEU A 1 301 ? -11.890 -11.853 12.846 1.00 74.19 301 LEU A O 1
ATOM 2456 N N . ARG A 1 302 ? -11.160 -12.826 10.954 1.00 73.56 302 ARG A N 1
ATOM 2457 C CA . ARG A 1 302 ? -12.009 -12.050 10.041 1.00 73.56 302 ARG A CA 1
ATOM 2458 C C . ARG A 1 302 ? -13.492 -12.212 10.351 1.00 73.56 302 ARG A C 1
ATOM 2460 O O . ARG A 1 302 ? -14.197 -11.215 10.418 1.00 73.56 302 ARG A O 1
ATOM 2467 N N . ARG A 1 303 ? -13.964 -13.438 10.604 1.00 75.31 303 ARG A N 1
ATOM 2468 C CA . ARG A 1 303 ? -15.368 -13.687 10.963 1.00 75.31 303 ARG A CA 1
ATOM 2469 C C . ARG A 1 303 ? -15.757 -13.013 12.277 1.00 75.31 303 ARG A C 1
ATOM 2471 O O . ARG A 1 303 ? -16.798 -12.373 12.337 1.00 75.31 303 ARG A O 1
ATOM 2478 N N . HIS A 1 304 ? -14.914 -13.122 13.301 1.00 81.19 304 HIS A N 1
ATOM 2479 C CA . HIS A 1 304 ? -15.171 -12.482 14.589 1.00 81.19 304 HIS A CA 1
ATOM 2480 C C . HIS A 1 304 ? -15.289 -10.959 14.454 1.00 81.19 304 HIS A C 1
ATOM 2482 O O . HIS A 1 304 ? -16.236 -10.365 14.964 1.00 81.19 304 HIS A O 1
ATOM 2488 N N . PHE A 1 305 ? -14.357 -10.325 13.738 1.00 80.88 305 PHE A N 1
ATOM 2489 C CA . PHE A 1 305 ? -14.402 -8.878 13.533 1.00 80.88 305 PHE A CA 1
ATOM 2490 C C . PHE A 1 305 ? -15.525 -8.432 12.587 1.00 80.88 305 PHE A C 1
ATOM 2492 O O . PHE A 1 305 ? -16.071 -7.349 12.791 1.00 80.88 305 PHE A O 1
ATOM 2499 N N . LEU A 1 306 ? -15.936 -9.269 11.630 1.00 81.38 306 LEU A N 1
ATOM 2500 C CA . LEU A 1 306 ? -17.116 -9.023 10.798 1.00 81.38 306 LEU A CA 1
ATOM 2501 C C . LEU A 1 306 ? -18.392 -8.984 11.652 1.00 81.38 306 LEU A C 1
ATOM 2503 O O . LEU A 1 306 ? -19.139 -8.010 11.595 1.00 81.38 306 LEU A O 1
ATOM 2507 N N . GLU A 1 307 ? -18.612 -10.007 12.483 1.00 82.44 307 GLU A N 1
ATOM 2508 C CA . GLU A 1 307 ? -19.766 -10.091 13.391 1.00 82.44 307 GLU A CA 1
ATOM 2509 C C . GLU A 1 307 ? -19.767 -8.927 14.400 1.00 82.44 307 GLU A C 1
ATOM 2511 O O . GLU A 1 307 ? -20.814 -8.337 14.685 1.00 82.44 307 GLU A O 1
ATOM 2516 N N . LEU A 1 308 ? -18.586 -8.544 14.902 1.00 84.38 308 LEU A N 1
ATOM 2517 C CA . LEU A 1 308 ? -18.421 -7.400 15.799 1.00 84.38 308 LEU A CA 1
ATOM 2518 C C . LEU A 1 308 ? -18.762 -6.075 15.104 1.00 84.38 308 LEU A C 1
ATOM 2520 O O . LEU A 1 308 ? -19.488 -5.257 15.668 1.00 84.38 308 LEU A O 1
ATOM 2524 N N . THR A 1 309 ? -18.267 -5.875 13.881 1.00 83.81 309 THR A N 1
ATOM 2525 C CA . THR A 1 309 ? -18.525 -4.663 13.091 1.00 83.81 309 THR A CA 1
ATOM 2526 C C . THR A 1 309 ? -20.009 -4.547 12.761 1.00 83.81 309 THR A C 1
ATOM 2528 O O . THR A 1 309 ? -20.598 -3.491 12.965 1.00 83.81 309 THR A O 1
ATOM 2531 N N . GLN A 1 310 ? -20.650 -5.640 12.344 1.00 83.56 310 GLN A N 1
ATOM 2532 C CA . GLN A 1 310 ? -22.096 -5.668 12.110 1.00 83.56 310 GLN A CA 1
ATOM 2533 C C . GLN A 1 310 ? -22.880 -5.338 13.384 1.00 83.56 310 GLN A C 1
ATOM 2535 O O . GLN A 1 310 ? -23.750 -4.472 13.365 1.00 83.56 310 GLN A O 1
ATOM 2540 N N . SER A 1 311 ? -22.531 -5.961 14.512 1.00 86.25 311 SER A N 1
ATOM 2541 C CA . SER A 1 311 ? -23.188 -5.701 15.801 1.00 86.25 311 SER A CA 1
ATOM 2542 C C . SER A 1 311 ? -23.074 -4.238 16.233 1.00 86.25 311 SER A C 1
ATOM 2544 O O . SER A 1 311 ? -24.022 -3.681 16.783 1.00 86.25 311 SER A O 1
ATOM 2546 N N . PHE A 1 312 ? -21.929 -3.607 15.960 1.00 85.50 312 PHE A N 1
ATOM 2547 C CA . PHE A 1 312 ? -21.713 -2.183 16.203 1.00 85.50 312 PHE A CA 1
ATOM 2548 C C . PHE A 1 312 ? -22.557 -1.287 15.282 1.00 85.50 312 PHE A C 1
ATOM 2550 O O . PHE A 1 312 ? -23.043 -0.248 15.726 1.00 85.50 312 PHE A O 1
ATOM 2557 N N . MET A 1 313 ? -22.758 -1.684 14.023 1.00 84.25 313 MET A N 1
ATOM 2558 C CA . MET A 1 313 ? -23.520 -0.906 13.041 1.00 84.25 313 MET A CA 1
ATOM 2559 C C . MET A 1 313 ? -25.036 -0.972 13.256 1.00 84.25 313 MET A C 1
ATOM 2561 O O . MET A 1 313 ? -25.711 0.030 13.032 1.00 84.25 313 MET A O 1
ATOM 2565 N N . ILE A 1 314 ? -25.579 -2.089 13.754 1.00 84.88 314 ILE A N 1
ATOM 2566 C CA . ILE A 1 314 ? -27.036 -2.288 13.911 1.00 84.88 314 ILE A CA 1
ATOM 2567 C C . ILE A 1 314 ? -27.739 -1.119 14.641 1.00 84.88 314 ILE A C 1
ATOM 2569 O O . ILE A 1 314 ? -28.764 -0.642 14.146 1.00 84.88 314 ILE A O 1
ATOM 2573 N N . PRO A 1 315 ? -27.262 -0.619 15.801 1.00 85.75 315 PRO A N 1
ATOM 2574 C CA . PRO A 1 315 ? -27.899 0.516 16.469 1.00 85.75 315 PRO A CA 1
ATOM 2575 C C . PRO A 1 315 ? -27.837 1.815 15.657 1.00 85.75 315 PRO A C 1
ATOM 2577 O O . PRO A 1 315 ? -28.802 2.579 15.664 1.00 85.75 315 PRO A O 1
ATOM 2580 N N . LEU A 1 316 ? -26.731 2.056 14.946 1.00 83.62 316 LEU A N 1
ATOM 2581 C CA . LEU A 1 316 ? -26.548 3.238 14.100 1.00 83.62 316 LEU A CA 1
ATOM 2582 C C . LEU A 1 316 ? -27.493 3.201 12.899 1.00 83.62 316 LEU A C 1
ATOM 2584 O O . LEU A 1 316 ? -28.162 4.190 12.618 1.00 83.62 316 LEU A O 1
ATOM 2588 N N . GLU A 1 317 ? -27.608 2.048 12.242 1.00 84.31 317 GLU A N 1
ATOM 2589 C CA . GLU A 1 317 ? -28.536 1.835 11.129 1.00 84.31 317 GLU A CA 1
ATOM 2590 C C . GLU A 1 317 ? -29.985 2.061 11.561 1.00 84.31 317 GLU A C 1
ATOM 2592 O O . GLU A 1 317 ? -30.737 2.747 10.868 1.00 84.31 317 GLU A O 1
ATOM 2597 N N . ARG A 1 318 ? -30.380 1.546 12.734 1.00 83.56 318 ARG A N 1
ATOM 2598 C CA . ARG A 1 318 ? -31.719 1.777 13.302 1.00 83.56 318 ARG A CA 1
ATOM 2599 C 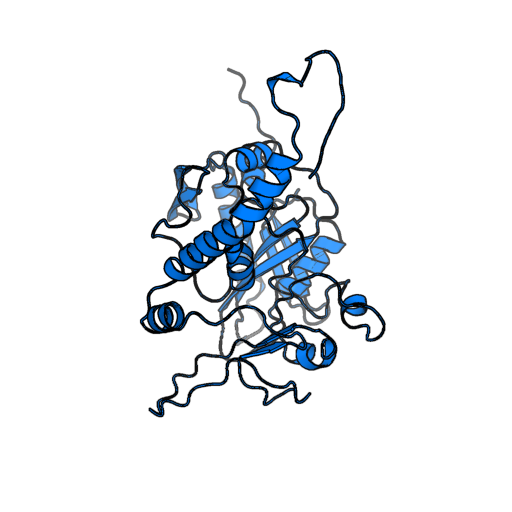C . ARG A 1 318 ? -31.967 3.252 13.603 1.00 83.56 318 ARG A C 1
ATOM 2601 O O . ARG A 1 318 ? -33.041 3.756 13.282 1.00 83.56 318 ARG A O 1
ATOM 2608 N N . TYR A 1 319 ? -30.989 3.942 14.189 1.00 83.88 319 TYR A N 1
ATOM 2609 C CA . TYR A 1 319 ? -31.088 5.373 14.472 1.00 83.88 319 TYR A CA 1
ATOM 2610 C C . TYR A 1 319 ? -31.222 6.196 13.184 1.00 83.88 319 TYR A C 1
ATOM 2612 O O . TYR A 1 319 ? -32.169 6.968 13.050 1.00 83.88 319 TYR A O 1
ATOM 2620 N N . LEU A 1 320 ? -30.346 5.981 12.200 1.00 81.12 320 LEU A N 1
ATOM 2621 C CA . LEU A 1 320 ? -30.412 6.669 10.908 1.00 81.12 320 LEU A CA 1
ATOM 2622 C C . LEU A 1 320 ? -31.721 6.369 10.171 1.00 81.12 320 LEU A C 1
ATOM 2624 O O . LEU A 1 320 ? -32.344 7.284 9.640 1.00 81.12 320 LEU A O 1
ATOM 2628 N N . SER A 1 321 ? -32.191 5.121 10.213 1.00 79.69 321 SER A N 1
ATOM 2629 C CA . SER A 1 321 ? -33.485 4.738 9.635 1.00 79.69 321 SER A CA 1
ATOM 2630 C C . SER A 1 321 ? -34.657 5.442 10.321 1.00 79.69 321 SER A C 1
ATOM 2632 O O . SER A 1 321 ? -35.627 5.786 9.657 1.00 79.69 321 SER A O 1
ATOM 2634 N N . SER A 1 322 ? -34.575 5.696 11.632 1.00 81.12 322 SER A N 1
ATOM 2635 C CA . SER A 1 322 ? -35.606 6.445 12.367 1.00 81.12 322 SER A CA 1
ATOM 2636 C C . SER A 1 322 ? -35.643 7.936 12.016 1.00 81.12 322 SER A C 1
ATOM 2638 O O . SER A 1 322 ? -36.680 8.574 12.172 1.00 81.12 322 SER A O 1
ATOM 2640 N N . LEU A 1 323 ? -34.532 8.485 11.510 1.00 78.31 323 LEU A N 1
ATOM 2641 C CA . LEU A 1 323 ? -34.463 9.851 10.990 1.00 78.31 323 LEU A CA 1
ATOM 2642 C C . LEU A 1 323 ? -34.969 9.955 9.544 1.00 78.31 323 LEU A C 1
ATOM 2644 O O . LEU A 1 323 ? -35.210 11.064 9.063 1.00 78.31 323 LEU A O 1
ATOM 2648 N N . MET A 1 324 ? -35.118 8.830 8.835 1.00 68.56 324 MET A N 1
ATOM 2649 C CA . MET A 1 324 ? -35.630 8.835 7.470 1.00 68.56 324 MET A CA 1
ATOM 2650 C C . MET A 1 324 ? -37.153 9.025 7.470 1.00 68.56 324 MET A C 1
ATOM 2652 O O . MET A 1 324 ? -37.863 8.286 8.155 1.00 68.56 324 MET A O 1
ATOM 2656 N N . PRO A 1 325 ? -37.691 9.967 6.674 1.00 65.19 325 PRO A N 1
ATOM 2657 C CA . PRO A 1 325 ? -39.130 10.066 6.492 1.00 65.19 325 PRO A CA 1
ATOM 2658 C C . PRO A 1 325 ? -39.660 8.776 5.859 1.00 65.19 325 PRO A C 1
ATOM 2660 O O . PRO A 1 325 ? -39.028 8.177 4.984 1.00 65.19 325 PRO A O 1
ATOM 2663 N N . LEU A 1 326 ? -40.839 8.337 6.300 1.00 61.8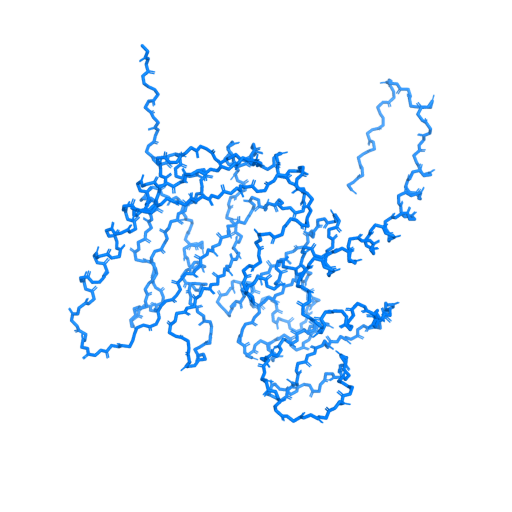1 326 LEU A N 1
ATOM 2664 C CA . LEU A 1 326 ? -41.493 7.147 5.762 1.00 61.81 326 LEU A CA 1
ATOM 2665 C C . LEU A 1 326 ? -41.678 7.307 4.245 1.00 61.81 326 LEU A C 1
ATOM 2667 O O . LEU A 1 326 ? -42.104 8.359 3.774 1.00 61.81 326 LEU A O 1
ATOM 2671 N N . LYS A 1 327 ? -41.436 6.240 3.470 1.00 55.22 327 LYS A N 1
ATOM 2672 C CA . LYS A 1 327 ? -41.577 6.218 1.995 1.00 55.22 327 LYS A CA 1
ATOM 2673 C C . LYS A 1 327 ? -42.907 6.801 1.479 1.00 55.22 327 LYS A C 1
ATOM 2675 O O . LYS A 1 327 ? -42.963 7.272 0.350 1.00 55.22 327 LYS A O 1
ATOM 2680 N N . LYS A 1 328 ? -43.969 6.776 2.296 1.00 54.91 328 LYS A N 1
ATOM 2681 C CA . LYS A 1 328 ? -45.291 7.354 1.990 1.00 54.91 328 LYS A CA 1
ATOM 2682 C C . LYS A 1 328 ? -45.328 8.891 1.975 1.00 54.91 328 LYS A C 1
ATOM 2684 O O . LYS A 1 328 ? -46.241 9.446 1.380 1.00 54.91 328 LYS A O 1
ATOM 2689 N N . GLU A 1 329 ? -44.361 9.569 2.589 1.00 55.19 329 GLU A N 1
ATOM 2690 C CA . GLU A 1 329 ? -44.277 11.039 2.652 1.00 55.19 329 GLU A CA 1
ATOM 2691 C C . GLU A 1 329 ? -43.278 11.627 1.638 1.00 55.19 329 GLU A C 1
ATOM 2693 O O . GLU A 1 329 ? -43.217 12.842 1.435 1.00 55.19 329 GLU A O 1
ATOM 2698 N N . MET A 1 330 ? -42.511 10.772 0.954 1.00 55.97 330 MET A N 1
ATOM 2699 C CA . MET A 1 330 ? -41.594 11.172 -0.112 1.00 55.97 330 MET A CA 1
ATOM 2700 C C . MET A 1 330 ? -42.373 11.408 -1.414 1.00 55.97 330 MET A C 1
ATOM 2702 O O . MET A 1 330 ? -42.579 10.491 -2.206 1.00 55.97 330 MET A O 1
ATOM 2706 N N . SER A 1 331 ? -42.826 12.642 -1.656 1.00 53.69 331 SER A N 1
ATOM 2707 C CA . SER A 1 331 ? -43.406 12.989 -2.960 1.00 53.69 331 SER A CA 1
ATOM 2708 C C . SER A 1 331 ? -42.305 13.023 -4.037 1.00 53.69 331 SER A C 1
ATOM 2710 O O . SER A 1 331 ? -41.298 13.702 -3.808 1.00 53.69 331 SER A O 1
ATOM 2712 N N . PRO A 1 332 ? -42.497 12.422 -5.226 1.00 54.81 332 PRO A N 1
ATOM 2713 C CA . PRO A 1 332 ? -41.507 12.432 -6.312 1.00 54.81 332 PRO A CA 1
ATOM 2714 C C . PRO A 1 332 ? -41.196 13.834 -6.875 1.00 54.81 332 PRO A C 1
ATOM 2716 O O . PRO A 1 332 ? -40.232 13.994 -7.613 1.00 54.81 332 PRO A O 1
ATOM 2719 N N . PHE A 1 333 ? -41.973 14.859 -6.500 1.00 54.69 333 PHE A N 1
ATOM 2720 C CA . PHE A 1 333 ? -41.833 16.241 -6.977 1.00 54.69 333 PHE A CA 1
ATOM 2721 C C . PHE A 1 333 ? -41.243 17.217 -5.944 1.00 54.69 333 PHE A C 1
ATOM 2723 O O . PHE A 1 333 ? -41.005 18.378 -6.269 1.00 54.69 333 PHE A O 1
ATOM 2730 N N . LYS A 1 334 ? -40.970 16.779 -4.706 1.00 48.69 334 LYS A N 1
ATOM 2731 C CA . LYS A 1 334 ? -40.204 17.577 -3.732 1.00 48.69 334 LYS A CA 1
ATOM 2732 C C . LYS A 1 334 ? -38.769 17.079 -3.720 1.00 48.69 334 LYS A C 1
ATOM 2734 O O . LYS A 1 334 ? -38.418 16.188 -2.953 1.00 48.69 334 LYS A O 1
ATOM 2739 N N . VAL A 1 335 ? -37.935 17.685 -4.557 1.00 42.72 335 VAL A N 1
ATOM 2740 C CA . VAL A 1 335 ? -36.484 17.503 -4.497 1.00 42.72 335 VAL A CA 1
ATOM 2741 C C . VAL A 1 335 ? -35.985 18.125 -3.193 1.00 42.72 335 VAL A C 1
ATOM 2743 O O . VAL A 1 335 ? -35.725 19.322 -3.106 1.00 42.72 335 VAL A O 1
ATOM 2746 N N . ARG A 1 336 ? -35.875 17.316 -2.141 1.00 44.44 336 ARG A N 1
ATOM 2747 C CA . ARG A 1 336 ? -34.896 17.563 -1.085 1.00 44.44 336 ARG A CA 1
ATOM 2748 C C . ARG A 1 336 ? -33.820 16.507 -1.233 1.00 44.44 336 ARG A C 1
ATOM 2750 O O . ARG A 1 336 ? -34.000 15.361 -0.832 1.00 44.44 336 ARG A O 1
ATOM 2757 N N . SER A 1 337 ? -32.726 16.907 -1.865 1.00 37.97 337 SER A N 1
ATOM 2758 C CA . SER A 1 337 ? -31.514 16.108 -1.975 1.00 37.97 337 SER A CA 1
ATOM 2759 C C . SER A 1 337 ? -30.909 15.959 -0.582 1.00 37.97 337 SER A C 1
ATOM 2761 O O . SER A 1 337 ? -30.150 16.811 -0.132 1.00 37.97 337 SER A O 1
ATOM 2763 N N . TYR A 1 338 ? -31.278 14.901 0.132 1.00 42.12 338 TYR A N 1
ATOM 2764 C CA . TYR A 1 338 ? -30.550 14.480 1.320 1.00 42.12 338 TYR A CA 1
ATOM 2765 C C . TYR A 1 338 ? -29.483 13.483 0.872 1.00 42.12 338 TYR A C 1
ATOM 2767 O O . TYR A 1 338 ? -29.745 12.290 0.750 1.00 42.12 338 TYR A O 1
ATOM 2775 N N . LEU A 1 339 ? -28.294 14.003 0.567 1.00 34.47 339 LEU A N 1
ATOM 2776 C CA . LEU A 1 339 ? -27.082 13.205 0.443 1.00 34.47 339 LEU A CA 1
ATOM 2777 C C . LEU A 1 339 ? -26.369 13.269 1.795 1.00 34.47 339 LEU A C 1
ATOM 2779 O O . LEU A 1 339 ? -25.887 14.333 2.180 1.00 34.47 339 LEU A O 1
ATOM 2783 N N . PHE A 1 340 ? -26.309 12.149 2.508 1.00 41.84 340 PHE A N 1
ATOM 2784 C CA . PHE A 1 340 ? -25.414 11.999 3.652 1.00 41.84 340 PHE A CA 1
ATOM 2785 C C . PHE A 1 340 ? -24.535 10.772 3.405 1.00 41.84 340 PHE A C 1
ATOM 2787 O O . PHE A 1 340 ? -25.059 9.700 3.103 1.00 41.84 340 PHE A O 1
ATOM 2794 N N . ILE A 1 341 ? -23.218 11.014 3.427 1.00 36.12 341 ILE A N 1
ATOM 2795 C CA . ILE A 1 341 ? -22.120 10.064 3.173 1.00 36.12 341 ILE A CA 1
ATOM 2796 C C . ILE A 1 341 ? -22.082 8.989 4.255 1.00 36.12 341 ILE A C 1
ATOM 2798 O O . ILE A 1 341 ? -22.232 9.369 5.441 1.00 36.12 341 ILE A O 1
#

pLDDT: mean 72.81, std 15.57, range [34.47, 91.0]

Organism: Angiostrongylus cantonensis (NCBI:txid6313)

Secondary structure (DSSP, 8-state):
-----PPTTTTHHHH-S-EEEEEEETTTEEEEEEEESTT----HHHHHHHHHHTS-S---TT-SEEEEEEEEE-S--PPPHHHHHHHHHS-GGGPPPTTEEEEEEEEE-PPPS-TT-HHHHHHHHHHHHHHHHHHHHTSPPP-BTSEEEEEETTEEEEEEB--TTS-TT-SS----SS-HHHHHHHTTTTSPP-SEEESS--TTSTTHHHHT-TTSPPPSEEE----THHHHHTTT-SEEEEPPP-------------SB------SSS--SEEEESSPP-SPP-HHHHHHHHTT--SHHHHHHHHHHHHHHHHHHHHHHHHHSPPTTT--TT--------